Protein 1O8B (pdb70)

B-factor: mean 10.26, std 4.1, range [5.6, 38.11]

Structure (mmCIF, N/CA/C/O backbone):
data_1O8B
#
_entry.id   1O8B
#
_cell.length_a   42.049
_cell.length_b   42.400
_cell.length_c   60.195
_cell.angle_alpha   90.23
_cell.angle_beta   100.98
_cell.angle_gamma   98.98
#
_symmetry.space_group_name_H-M   'P 1'
#
loop_
_entity.id
_entity.type
_entity.pdbx_description
1 polymer 'RIBOSE 5-PHOSPHATE ISOMERASE'
2 non-polymer 5-O-phosphono-beta-D-arabinofuranose
3 water water
#
loop_
_atom_site.group_PDB
_atom_site.id
_atom_site.type_symbol
_atom_site.label_atom_id
_atom_site.label_alt_id
_atom_site.label_comp_id
_atom_site.label_asym_id
_atom_site.label_entity_id
_atom_site.label_seq_id
_atom_site.pdbx_PDB_ins_code
_atom_site.Cartn_x
_atom_site.Cartn_y
_atom_site.Cartn_z
_atom_site.occupancy
_atom_site.B_iso_or_equiv
_atom_site.auth_seq_id
_atom_site.auth_comp_id
_atom_site.auth_asym_id
_atom_site.auth_atom_id
_atom_site.pdbx_PDB_model_num
ATOM 1 N N . ILE A 1 23 ? 7.769 2.707 -16.550 1.00 11.98 23 ILE A N 1
ATOM 2 C CA . ILE A 1 23 ? 8.173 2.288 -15.171 1.00 9.75 23 ILE A CA 1
ATOM 3 C C . ILE A 1 23 ? 6.963 2.231 -14.237 1.00 9.69 23 ILE A C 1
ATOM 4 O O . ILE A 1 23 ? 6.373 3.245 -13.850 1.00 10.29 23 ILE A O 1
ATOM 9 N N . VAL A 1 24 ? 6.603 1.036 -13.845 1.00 8.52 24 VAL A N 1
ATOM 10 C CA . VAL A 1 24 ? 5.388 0.933 -13.055 1.00 8.72 24 VAL A CA 1
ATOM 11 C C . VAL A 1 24 ? 5.705 0.648 -11.591 1.00 9.43 24 VAL A C 1
ATOM 12 O O . VAL A 1 24 ? 6.612 -0.119 -11.315 1.00 8.60 24 VAL A O 1
ATOM 16 N N . GLY A 1 25 ? 4.966 1.287 -10.682 1.00 9.21 25 GLY A N 1
ATOM 17 C CA . GLY A 1 25 ? 5.115 1.034 -9.258 1.00 8.02 25 GLY A CA 1
ATOM 18 C C . GLY A 1 25 ? 4.343 -0.239 -8.944 1.00 8.14 25 GLY A C 1
ATOM 19 O O . GLY A 1 25 ? 3.171 -0.337 -9.275 1.00 8.74 25 GLY A O 1
ATOM 20 N N . VAL A 1 26 ? 5.033 -1.211 -8.356 1.00 7.81 26 VAL A N 1
ATOM 21 C CA . VAL A 1 26 ? 4.473 -2.532 -8.095 1.00 8.48 26 VAL A CA 1
ATOM 22 C C . VAL A 1 26 ? 4.474 -2.895 -6.600 1.00 8.53 26 VAL A C 1
ATOM 23 O O . VAL A 1 26 ? 5.535 -2.884 -5.979 1.00 8.80 26 VAL A O 1
ATOM 27 N N . GLY A 1 27 ? 3.304 -3.281 -6.068 1.00 9.75 27 GLY A N 1
ATOM 28 C CA . GLY A 1 27 ? 3.139 -3.660 -4.654 1.00 9.68 27 GLY A CA 1
ATOM 29 C C . GLY A 1 27 ? 3.638 -5.047 -4.188 1.00 9.97 27 GLY A C 1
ATOM 30 O O . GLY A 1 27 ? 4.409 -5.705 -4.895 1.00 11.66 27 GLY A O 1
ATOM 31 N N . THR A 1 28 ? 3.193 -5.455 -2.989 1.00 9.80 28 THR A N 1
ATOM 32 C CA . THR A 1 28 ? 3.610 -6.688 -2.284 1.00 9.67 28 THR A CA 1
ATOM 33 C C . THR A 1 28 ? 2.380 -7.342 -1.645 1.00 9.76 28 THR A C 1
ATOM 34 O O . THR A 1 28 ? 1.343 -6.699 -1.456 1.00 10.61 28 THR A O 1
ATOM 38 N N . GLY A 1 29 ? 2.514 -8.614 -1.295 1.00 9.93 29 GLY A N 1
ATOM 39 C CA . GLY A 1 29 ? 1.402 -9.359 -0.720 1.00 9.74 29 GLY A CA 1
ATOM 40 C C . GLY A 1 29 ? 0.785 -10.358 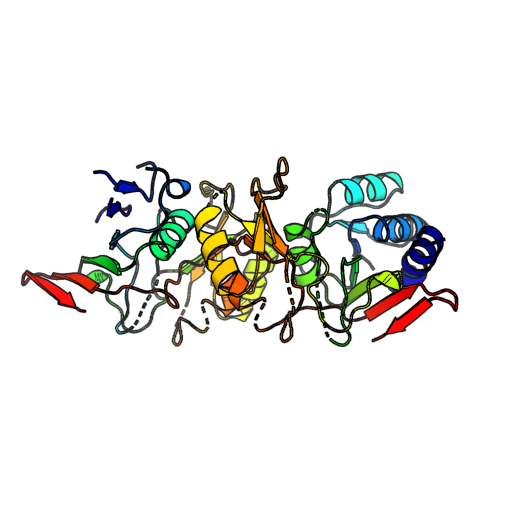-1.686 1.00 10.00 29 GLY A C 1
ATOM 41 O O . GLY A 1 29 ? 1.141 -10.396 -2.887 1.00 10.28 29 GLY A O 1
ATOM 42 N N . SER A 1 30 ? -0.135 -11.175 -1.170 1.00 9.78 30 SER A N 1
ATOM 43 C CA . SER A 1 30 ? -0.712 -12.248 -1.972 1.00 9.49 30 SER A CA 1
ATOM 44 C C . SER A 1 30 ? -1.453 -11.703 -3.182 1.00 9.15 30 SER A C 1
ATOM 45 O O . SER A 1 30 ? -1.443 -12.309 -4.256 1.00 9.91 30 SER A O 1
ATOM 48 N N . THR A 1 31 ? -2.056 -10.530 -3.030 1.00 9.75 31 THR A N 1
ATOM 49 C CA . THR A 1 31 ? -2.812 -9.990 -4.142 1.00 10.22 31 THR A CA 1
ATOM 50 C C . THR A 1 31 ? -1.906 -9.438 -5.242 1.00 10.99 31 THR A C 1
ATOM 51 O O . THR A 1 31 ? -1.958 -9.926 -6.369 1.00 9.90 31 THR A O 1
ATOM 55 N N . GLU A 1 47 ? 9.582 -0.943 -19.957 1.00 13.24 47 GLU A N 1
ATOM 56 C CA . GLU A 1 47 ? 10.828 -0.386 -19.329 1.00 12.63 47 GLU A CA 1
ATOM 57 C C . GLU A 1 47 ? 11.262 -1.120 -18.066 1.00 12.05 47 GLU A C 1
ATOM 58 O O . GLU A 1 47 ? 12.396 -1.596 -17.965 1.00 12.37 47 GLU A O 1
ATOM 64 N N . GLY A 1 48 ? 10.368 -1.188 -17.089 1.00 10.47 48 GLY A N 1
ATOM 65 C CA . GLY A 1 48 ? 10.681 -1.895 -15.877 1.00 8.67 48 GLY A CA 1
ATOM 66 C C . GLY A 1 48 ? 9.770 -1.443 -14.751 1.00 8.38 48 GLY A C 1
ATOM 67 O O . GLY A 1 48 ? 8.675 -0.932 -14.976 1.00 7.83 48 GLY A O 1
ATOM 68 N N . ALA A 1 49 ? 10.235 -1.581 -13.527 1.00 8.28 49 ALA A N 1
ATOM 69 C CA . ALA A 1 49 ? 9.343 -1.275 -12.423 1.00 8.39 49 ALA A CA 1
ATOM 70 C C . ALA A 1 49 ? 10.105 -0.707 -11.219 1.00 7.90 49 ALA A C 1
ATOM 71 O O . ALA A 1 49 ? 11.340 -0.669 -11.216 1.00 8.32 49 ALA A O 1
ATOM 73 N N . VAL A 1 50 ? 9.344 -0.219 -10.241 1.00 8.38 50 VAL A N 1
ATOM 74 C CA . VAL A 1 50 ? 9.875 0.100 -8.936 1.00 8.29 50 VAL A CA 1
ATOM 75 C C . VAL A 1 50 ? 9.061 -0.824 -8.042 1.00 9.10 50 VAL A C 1
ATOM 76 O O . VAL A 1 50 ? 7.838 -0.865 -8.163 1.00 9.89 50 VAL A O 1
ATOM 80 N N . SER A 1 51 ? 9.755 -1.561 -7.177 1.00 9.63 51 SER A N 1
ATOM 81 C CA . SER A 1 51 ? 9.133 -2.654 -6.404 1.00 9.97 51 SER A CA 1
ATOM 82 C C . SER A 1 51 ? 9.054 -2.372 -4.909 1.00 9.26 51 SER A C 1
ATOM 83 O O . SER A 1 51 ? 10.013 -1.882 -4.335 1.00 9.30 51 SER A O 1
ATOM 86 N N . SER A 1 52 ? 7.950 -2.733 -4.259 1.00 8.86 52 SER A N 1
ATOM 87 C CA . SER A 1 52 ? 7.819 -2.446 -2.821 1.00 8.46 52 SER A CA 1
ATOM 88 C C . SER A 1 52 ? 8.393 -3.500 -1.866 1.00 8.00 52 SER A C 1
ATOM 89 O O . SER A 1 52 ? 8.336 -3.329 -0.652 1.00 7.63 52 SER A O 1
ATOM 92 N N . SER A 1 53 ? 8.921 -4.596 -2.391 1.00 8.19 53 SER A N 1
ATOM 93 C CA . SER A 1 53 ? 9.501 -5.593 -1.501 1.00 8.80 53 SER A CA 1
ATOM 94 C C . SER A 1 53 ? 10.510 -6.415 -2.243 1.00 8.98 53 SER A C 1
ATOM 95 O O . SER A 1 53 ? 10.409 -6.578 -3.457 1.00 9.38 53 SER A O 1
ATOM 98 N N . ASP A 1 54 ? 11.466 -6.947 -1.492 1.00 9.60 54 ASP A N 1
ATOM 99 C CA . ASP A 1 54 ? 12.480 -7.834 -2.035 1.00 9.92 54 ASP A CA 1
ATOM 100 C C . ASP A 1 54 ? 11.769 -9.070 -2.582 1.00 10.22 54 ASP A C 1
ATOM 101 O O . ASP A 1 54 ? 12.190 -9.675 -3.559 1.00 10.10 54 ASP A O 1
ATOM 106 N N . ALA A 1 55 ? 10.670 -9.440 -1.941 1.00 9.92 55 ALA A N 1
ATOM 107 C CA . ALA A 1 55 ? 9.859 -10.546 -2.423 1.00 10.10 55 ALA A CA 1
ATOM 108 C C . ALA A 1 55 ? 9.349 -10.189 -3.817 1.00 9.98 55 ALA A C 1
ATOM 109 O O . ALA A 1 55 ? 9.325 -11.003 -4.736 1.00 9.63 55 ALA A O 1
ATOM 111 N N . PHE A 1 68 ? 14.129 -0.666 -11.161 1.00 7.28 68 PHE A N 1
ATOM 112 C CA . PHE A 1 68 ? 14.811 0.575 -10.705 1.00 7.57 68 PHE A CA 1
ATOM 113 C C . PHE A 1 68 ? 14.697 0.793 -9.231 1.00 7.59 68 PHE A C 1
ATOM 114 O O . PHE A 1 68 ? 13.691 0.413 -8.613 1.00 8.05 68 PHE A O 1
ATOM 122 N N . ASP A 1 69 ? 15.736 1.403 -8.668 1.00 8.63 69 ASP A N 1
ATOM 123 C CA . ASP A 1 69 ? 15.615 1.899 -7.299 1.00 8.13 69 ASP A CA 1
ATOM 124 C C . ASP A 1 69 ? 14.780 3.174 -7.383 1.00 7.87 69 ASP A C 1
ATOM 125 O O . ASP A 1 69 ? 14.879 3.918 -8.342 1.00 8.03 69 ASP A O 1
ATOM 130 N N . LEU A 1 70 ? 13.984 3.466 -6.366 1.00 9.18 70 LEU A N 1
ATOM 131 C CA . LEU A 1 70 ? 13.159 4.666 -6.429 1.00 8.73 70 LEU A CA 1
ATOM 132 C C . LEU A 1 70 ? 13.951 5.951 -6.632 1.00 9.90 70 LEU A C 1
ATOM 133 O O . LEU A 1 70 ? 13.485 6.852 -7.323 1.00 10.14 70 LEU A O 1
ATOM 138 N N . ASN A 1 71 ? 15.148 6.065 -6.038 1.00 9.99 71 ASN A N 1
ATOM 139 C CA . ASN A 1 71 ? 15.951 7.286 -6.210 1.00 10.25 71 ASN A CA 1
ATOM 140 C C . ASN A 1 71 ? 16.351 7.532 -7.679 1.00 11.24 71 ASN A C 1
ATOM 141 O O . ASN A 1 71 ? 16.801 8.631 -8.018 1.00 12.63 71 ASN A O 1
ATOM 146 N N . GLU A 1 72 ? 16.224 6.523 -8.541 1.00 10.99 72 GLU A N 1
ATOM 147 C CA . GLU A 1 72 ? 16.549 6.650 -9.968 1.00 11.50 72 GLU A CA 1
ATOM 148 C C . GLU A 1 72 ? 15.446 7.280 -10.791 1.00 11.01 72 GLU A C 1
ATOM 149 O O . GLU A 1 72 ? 15.666 7.646 -11.943 1.00 12.44 72 GLU A O 1
ATOM 155 N N . VAL A 1 73 ? 14.262 7.405 -10.212 1.00 11.11 73 VAL A N 1
ATOM 156 C CA . VAL A 1 73 ? 13.172 8.002 -10.968 1.00 11.34 73 VAL A CA 1
ATOM 157 C C . VAL A 1 73 ? 12.678 9.269 -10.283 1.00 11.41 73 VAL A C 1
ATOM 158 O O . VAL A 1 73 ? 12.923 9.469 -9.113 1.00 12.17 73 VAL A O 1
ATOM 162 N N . ASP A 1 74 ? 12.037 10.159 -11.024 1.00 11.82 74 ASP A N 1
ATOM 163 C CA . ASP A 1 74 ? 11.457 11.327 -10.389 1.00 11.60 74 ASP A CA 1
ATOM 164 C C . ASP A 1 74 ? 9.937 11.294 -10.411 1.00 11.24 74 ASP A C 1
ATOM 165 O O . ASP A 1 74 ? 9.287 12.194 -9.897 1.00 11.70 74 ASP A O 1
ATOM 170 N N . SER A 1 75 ? 9.358 10.247 -10.995 1.00 9.83 75 SER A N 1
ATOM 171 C CA . SER A 1 75 ? 7.913 10.111 -11.072 1.00 9.97 75 SER A CA 1
ATOM 172 C C . SER A 1 75 ? 7.584 8.680 -11.442 1.00 9.69 75 SER A C 1
ATOM 173 O O . SER A 1 75 ? 8.437 7.990 -12.015 1.00 10.38 75 SER A O 1
ATOM 176 N N . LEU A 1 76 ? 6.405 8.215 -11.032 1.00 7.94 76 LEU A N 1
ATOM 177 C CA . LEU A 1 76 ? 5.864 6.918 -11.450 1.00 8.74 76 LEU A CA 1
ATOM 178 C C . LEU A 1 76 ? 4.445 7.176 -11.935 1.00 8.10 76 LEU A C 1
ATOM 179 O O . LEU A 1 76 ? 3.706 7.930 -11.305 1.00 7.49 76 LEU A O 1
ATOM 184 N N . GLY A 1 77 ? 4.062 6.595 -13.062 1.00 6.78 77 GLY A N 1
ATOM 185 C CA . GLY A 1 77 ? 2.697 6.773 -13.535 1.00 7.09 77 GLY A CA 1
ATOM 186 C C . GLY A 1 77 ? 1.674 6.220 -12.543 1.00 7.23 77 GLY A C 1
ATOM 187 O O . GLY A 1 77 ? 0.718 6.898 -12.140 1.00 6.97 77 GLY A O 1
ATOM 188 N N . ILE A 1 78 ? 1.840 4.958 -12.167 1.00 7.59 78 ILE A N 1
ATOM 189 C CA . ILE A 1 78 ? 0.918 4.322 -11.216 1.00 7.10 78 ILE A CA 1
ATOM 190 C C . ILE A 1 78 ? 1.705 3.464 -10.242 1.00 8.04 78 ILE A C 1
ATOM 191 O O . ILE A 1 78 ? 2.878 3.113 -10.465 1.00 7.73 78 ILE A O 1
ATOM 196 N N . TYR A 1 79 ? 1.022 3.160 -9.156 1.00 7.59 79 TYR A N 1
ATOM 197 C CA . TYR A 1 79 ? 1.480 2.222 -8.142 1.00 7.69 79 TYR A CA 1
ATOM 198 C C . TYR A 1 79 ? 0.306 1.284 -7.905 1.00 7.37 79 TYR A C 1
ATOM 199 O O . TYR A 1 79 ? -0.782 1.752 -7.573 1.00 8.14 79 TYR A O 1
ATOM 208 N N . VAL A 1 80 ? 0.506 -0.009 -8.151 1.00 6.30 80 VAL A N 1
ATOM 209 C CA . VAL A 1 80 ? -0.562 -1.012 -8.042 1.00 7.56 80 VAL A CA 1
ATOM 210 C C . VAL A 1 80 ? -0.286 -1.872 -6.813 1.00 8.05 80 VAL A C 1
ATOM 211 O O . VAL A 1 80 ? 0.743 -2.561 -6.741 1.00 7.52 80 VAL A O 1
ATOM 215 N N . ASP A 1 81 ? -1.187 -1.855 -5.828 1.00 7.36 81 ASP A N 1
ATOM 216 C CA . ASP A 1 81 ? -0.919 -2.594 -4.602 1.00 8.46 81 ASP A CA 1
ATOM 217 C C . ASP A 1 81 ? -2.221 -2.920 -3.915 1.00 8.95 81 ASP A C 1
ATOM 218 O O . ASP A 1 81 ? -3.247 -2.313 -4.225 1.00 9.04 81 ASP A O 1
ATOM 223 N N . GLY A 1 82 ? -2.135 -3.835 -2.946 1.00 10.03 82 GLY A N 1
ATOM 224 C CA . GLY A 1 82 ? -3.284 -4.226 -2.158 1.00 9.29 82 GLY A CA 1
ATOM 225 C C . GLY A 1 82 ? -3.432 -3.352 -0.941 1.00 8.19 82 GLY A C 1
ATOM 226 O O . GLY A 1 82 ? -2.785 -2.310 -0.822 1.00 8.89 82 GLY A O 1
ATOM 227 N N . ALA A 1 83 ? -4.333 -3.761 -0.055 1.00 8.33 83 ALA A N 1
ATOM 228 C CA . ALA A 1 83 ? -4.524 -3.027 1.208 1.00 8.50 83 ALA A CA 1
ATOM 229 C C . ALA A 1 83 ? -5.113 -3.982 2.217 1.00 7.84 83 ALA A C 1
ATOM 230 O O . ALA A 1 83 ? -5.738 -4.964 1.850 1.00 9.21 83 ALA A O 1
ATOM 232 N N . ASP A 1 84 ? -4.963 -3.676 3.489 1.00 7.84 84 ASP A N 1
ATOM 233 C CA . ASP A 1 84 ? -5.620 -4.439 4.531 1.00 8.37 84 ASP A CA 1
ATOM 234 C C . ASP A 1 84 ? -7.067 -3.983 4.657 1.00 8.04 84 ASP A C 1
ATOM 235 O O . ASP A 1 84 ? -7.937 -4.822 4.931 1.00 9.41 84 ASP A O 1
ATOM 240 N N . GLU A 1 85 ? -7.334 -2.689 4.504 1.00 8.45 85 GLU A N 1
ATOM 241 C CA . GLU A 1 85 ? -8.685 -2.154 4.492 1.00 8.57 85 GLU A CA 1
ATOM 242 C C . GLU A 1 85 ? -8.729 -0.979 3.557 1.00 7.98 85 GLU A C 1
ATOM 243 O O . GLU A 1 85 ? -7.721 -0.282 3.410 1.00 7.82 85 GLU A O 1
ATOM 249 N N . ILE A 1 86 ? -9.889 -0.740 2.950 1.00 7.95 86 ILE A N 1
ATOM 250 C CA . ILE A 1 86 ? -10.116 0.470 2.152 1.00 7.94 86 ILE A CA 1
ATOM 251 C C . ILE A 1 86 ? -11.537 0.920 2.448 1.00 7.76 86 ILE A C 1
ATOM 252 O O . ILE A 1 86 ? -12.481 0.099 2.507 1.00 6.58 86 ILE A O 1
ATOM 257 N N . ASN A 1 87 ? -11.684 2.222 2.686 1.00 7.67 87 ASN A N 1
ATOM 258 C CA . ASN A 1 87 ? -13.006 2.738 3.022 1.00 8.00 87 ASN A CA 1
ATOM 259 C C . ASN A 1 87 ? -13.673 3.401 1.844 1.00 7.22 87 ASN A C 1
ATOM 260 O O . ASN A 1 87 ? -13.136 3.401 0.731 1.00 7.71 87 ASN A O 1
ATOM 265 N N . GLY A 1 88 ? -14.854 3.966 2.088 1.00 6.46 88 GLY A N 1
ATOM 266 C CA . GLY A 1 88 ? -15.660 4.625 1.054 1.00 6.46 88 GLY A CA 1
ATOM 267 C C . GLY A 1 88 ? -15.029 5.900 0.538 1.00 7.71 88 GLY A C 1
ATOM 268 O O . GLY A 1 88 ? -15.388 6.362 -0.524 1.00 8.04 88 GLY A O 1
ATOM 269 N N . HIS A 1 89 ? -14.067 6.438 1.279 1.00 8.12 89 HIS A N 1
ATOM 270 C CA . HIS A 1 89 ? -13.357 7.654 0.880 1.00 7.89 89 HIS A CA 1
ATOM 271 C C . HIS A 1 89 ? -12.030 7.277 0.197 1.00 7.46 89 HIS A C 1
ATOM 272 O O . HIS A 1 89 ? -11.229 8.162 -0.105 1.00 7.45 89 HIS A O 1
ATOM 287 N N . GLN A 1 91 ? -9.592 5.700 1.465 1.00 7.79 91 GLN A N 1
ATOM 288 C CA . GLN A 1 91 ? -8.468 5.763 2.410 1.00 8.10 91 GLN A CA 1
ATOM 289 C C . GLN A 1 91 ? -8.180 4.349 2.841 1.00 7.62 91 GLN A C 1
ATOM 290 O O . GLN A 1 91 ? -9.102 3.523 2.914 1.00 7.98 91 GLN A O 1
ATOM 304 N N . ILE A 1 93 ? -5.877 1.245 5.245 1.00 7.51 93 ILE A N 1
ATOM 305 C CA . ILE A 1 93 ? -4.859 0.760 6.196 1.00 8.08 93 ILE A CA 1
ATOM 306 C C . ILE A 1 93 ? -4.004 -0.259 5.430 1.00 8.02 93 ILE A C 1
ATOM 307 O O . ILE A 1 93 ? -4.517 -1.157 4.750 1.00 8.44 93 ILE A O 1
ATOM 312 N N . LYS A 1 94 ? -2.680 -0.083 5.554 1.00 8.41 94 LYS A N 1
ATOM 313 C CA . LYS A 1 94 ? -1.707 -0.969 4.950 1.00 9.04 94 LYS A CA 1
ATOM 314 C C . LYS A 1 94 ? -0.611 -1.225 5.974 1.00 8.04 94 LYS A C 1
ATOM 315 O O . LYS A 1 94 ? -0.493 -0.536 7.000 1.00 8.83 94 LYS A O 1
ATOM 321 N N . GLY A 1 95 ? 0.218 -2.227 5.695 1.00 8.46 95 GLY A N 1
ATOM 322 C CA . GLY A 1 95 ? 1.345 -2.545 6.560 1.00 9.31 95 GLY A CA 1
ATOM 323 C C . GLY A 1 95 ? 1.176 -3.782 7.416 1.00 8.58 95 GLY A C 1
ATOM 324 O O . GLY A 1 95 ? 2.064 -4.081 8.244 1.00 9.72 95 GLY A O 1
ATOM 325 N N . GLY A 1 96 ? 0.038 -4.476 7.297 1.00 10.59 96 GLY A N 1
ATOM 326 C CA . GLY A 1 96 ? -0.141 -5.728 8.036 1.00 10.96 96 GLY A CA 1
ATOM 327 C C . GLY A 1 96 ? 0.979 -6.721 7.742 1.00 11.10 96 GLY A C 1
ATOM 328 O O . GLY A 1 96 ? 1.293 -7.559 8.580 1.00 12.89 96 GLY A O 1
ATOM 329 N N . GLY A 1 97 ? 1.556 -6.616 6.547 1.00 11.44 97 GLY A N 1
ATOM 330 C CA . GLY A 1 97 ? 2.682 -7.448 6.126 1.00 10.52 97 GLY A CA 1
ATOM 331 C C . GLY A 1 97 ? 4.047 -6.791 6.315 1.00 13.18 97 GLY A C 1
ATOM 332 O O . GLY A 1 97 ? 4.286 -6.190 7.388 1.00 16.24 97 GLY A O 1
ATOM 333 N N . ALA A 1 99 ? 7.622 -3.762 2.652 1.00 17.93 99 ALA A N 1
ATOM 334 C CA . ALA A 1 99 ? 6.452 -3.489 3.529 1.00 14.59 99 ALA A CA 1
ATOM 335 C C . ALA A 1 99 ? 6.094 -2.033 3.837 1.00 12.98 99 ALA A C 1
ATOM 336 O O . ALA A 1 99 ? 6.263 -1.195 3.004 1.00 12.65 99 ALA A O 1
ATOM 338 N N . LEU A 1 100 ? 5.539 -1.770 4.996 1.00 14.34 100 LEU A N 1
ATOM 339 C CA . LEU A 1 100 ? 4.867 -0.531 5.248 1.00 12.30 100 LEU A CA 1
ATOM 340 C C . LEU A 1 100 ? 5.557 0.749 4.738 1.00 11.39 100 LEU A C 1
ATOM 341 O O . LEU A 1 100 ? 4.995 1.522 3.976 1.00 14.11 100 LEU A O 1
ATOM 346 N N . THR A 1 101 ? 6.766 0.966 5.181 1.00 10.24 101 THR A N 1
ATOM 347 C CA . THR A 1 101 ? 7.467 2.179 4.810 1.00 9.65 101 THR A CA 1
ATOM 348 C C . THR A 1 101 ? 7.799 2.282 3.309 1.00 8.74 101 THR A C 1
ATOM 349 O O . THR A 1 101 ? 7.553 3.353 2.713 1.00 8.50 101 THR A O 1
ATOM 353 N N . ARG A 1 102 ? 8.326 1.193 2.751 1.00 8.31 102 ARG A N 1
ATOM 354 C CA . ARG A 1 102 ? 8.643 1.191 1.327 1.00 8.35 102 ARG A CA 1
ATOM 355 C C . ARG A 1 102 ? 7.375 1.494 0.499 1.00 7.48 102 ARG A C 1
ATOM 356 O O . ARG A 1 102 ? 7.433 2.255 -0.441 1.00 7.38 102 ARG A O 1
ATOM 364 N N . GLU A 1 103 ? 6.258 0.858 0.862 1.00 7.04 103 GLU A N 1
ATOM 365 C CA . GLU A 1 103 ? 4.987 1.030 0.133 1.00 7.51 103 GLU A CA 1
ATOM 366 C C . GLU A 1 103 ? 4.532 2.484 0.179 1.00 7.85 103 GLU A C 1
ATOM 367 O O . GLU A 1 103 ? 4.116 3.014 -0.844 1.00 7.37 103 GLU A O 1
ATOM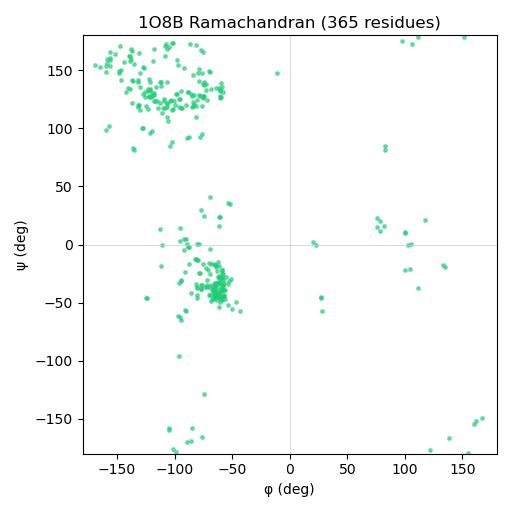 373 N N . LYS A 1 104 ? 4.600 3.134 1.344 1.00 7.36 104 LYS A N 1
ATOM 374 C CA . LYS A 1 104 ? 4.090 4.484 1.414 1.00 6.76 104 LYS A CA 1
ATOM 375 C C . LYS A 1 104 ? 4.993 5.464 0.673 1.00 7.52 104 LYS A C 1
ATOM 376 O O . LYS A 1 104 ? 4.501 6.447 0.099 1.00 6.65 104 LYS A O 1
ATOM 382 N N . ILE A 1 105 ? 6.308 5.239 0.745 1.00 6.78 105 ILE A N 1
ATOM 383 C CA . ILE A 1 105 ? 7.198 6.086 -0.009 1.00 7.58 105 ILE A CA 1
ATOM 384 C C . ILE A 1 105 ? 6.938 5.944 -1.548 1.00 7.81 105 ILE A C 1
ATOM 385 O O . ILE A 1 105 ? 6.877 6.924 -2.267 1.00 7.05 105 ILE A O 1
ATOM 390 N N . ILE A 1 106 ? 6.838 4.719 -2.068 1.00 7.13 106 ILE A N 1
ATOM 391 C CA . ILE A 1 106 ? 6.648 4.552 -3.491 1.00 7.67 106 ILE A CA 1
ATOM 392 C C . ILE A 1 106 ? 5.305 5.191 -3.873 1.00 6.78 106 ILE A C 1
ATOM 393 O O . ILE A 1 106 ? 5.196 5.853 -4.918 1.00 6.70 106 ILE A O 1
ATOM 398 N N . ALA A 1 107 ? 4.273 4.984 -3.057 1.00 6.09 107 ALA A N 1
ATOM 399 C CA . ALA A 1 107 ? 2.962 5.579 -3.352 1.00 7.41 107 ALA A CA 1
ATOM 400 C C . ALA A 1 107 ? 2.997 7.100 -3.414 1.00 7.30 107 ALA A C 1
ATOM 401 O O . ALA A 1 107 ? 2.209 7.750 -4.125 1.00 6.83 107 ALA A O 1
ATOM 403 N N . SER A 1 108 ? 3.912 7.692 -2.664 1.00 7.61 108 SER A N 1
ATOM 404 C CA . SER A 1 108 ? 4.040 9.149 -2.674 1.00 7.48 108 SER A CA 1
ATOM 405 C C . SER A 1 108 ? 4.612 9.688 -3.954 1.00 7.49 108 SER A C 1
ATOM 406 O O . SER A 1 108 ? 4.446 10.863 -4.262 1.00 9.21 108 SER A O 1
ATOM 409 N N . VAL A 1 109 ? 5.318 8.849 -4.688 1.00 7.44 109 VAL A N 1
ATOM 410 C CA . VAL A 1 109 ? 5.902 9.254 -5.965 1.00 7.19 109 VAL A CA 1
ATOM 411 C C . VAL A 1 109 ? 4.961 8.977 -7.154 1.00 7.12 109 VAL A C 1
ATOM 412 O O . VAL A 1 109 ? 5.073 9.600 -8.184 1.00 9.78 109 VAL A O 1
ATOM 416 N N . ALA A 1 110 ? 4.043 8.034 -7.003 1.00 7.46 110 ALA A N 1
ATOM 417 C CA . ALA A 1 110 ? 3.156 7.663 -8.097 1.00 7.25 110 ALA A CA 1
ATOM 418 C C . ALA A 1 110 ? 2.032 8.670 -8.259 1.00 7.41 110 ALA A C 1
ATOM 419 O O . ALA A 1 110 ? 1.504 9.195 -7.276 1.00 9.31 110 ALA A O 1
ATOM 421 N N . GLU A 1 111 ? 1.688 8.972 -9.509 1.00 7.24 111 GLU A N 1
ATOM 422 C CA . GLU A 1 111 ? 0.576 9.882 -9.794 1.00 8.62 111 GLU A CA 1
ATOM 423 C C . GLU A 1 111 ? -0.757 9.237 -9.420 1.00 9.06 111 GLU A C 1
ATOM 424 O O . GLU A 1 111 ? -1.617 9.877 -8.803 1.00 11.09 111 GLU A O 1
ATOM 430 N N . LYS A 1 112 ? -0.921 7.967 -9.765 1.00 9.40 112 LYS A N 1
ATOM 431 C CA . LYS A 1 112 ? -2.167 7.279 -9.441 1.00 9.71 112 LYS A CA 1
ATOM 432 C C . LYS A 1 112 ? -1.917 5.967 -8.696 1.00 9.94 112 LYS A C 1
ATOM 433 O O . LYS A 1 112 ? -1.132 5.116 -9.148 1.00 10.60 112 LYS A O 1
ATOM 439 N N . PHE A 1 113 ? -2.622 5.826 -7.580 1.00 8.73 113 PHE A N 1
ATOM 440 C CA . PHE A 1 113 ? -2.553 4.618 -6.737 1.00 8.62 113 PHE A CA 1
ATOM 441 C C . PHE A 1 113 ? -3.737 3.753 -7.180 1.00 8.02 113 PHE A C 1
ATOM 442 O O . PHE A 1 113 ? -4.882 4.193 -7.093 1.00 7.38 113 PHE A O 1
ATOM 450 N N . ILE A 1 114 ? -3.448 2.561 -7.687 1.00 7.09 114 ILE A N 1
ATOM 451 C CA . ILE A 1 114 ? -4.494 1.619 -8.084 1.00 7.55 114 ILE A CA 1
ATOM 452 C C . ILE A 1 114 ? -4.554 0.511 -7.048 1.00 8.05 114 ILE A C 1
ATOM 453 O O . ILE A 1 114 ? -3.634 -0.296 -6.942 1.00 8.00 114 ILE A O 1
ATOM 458 N N . CYS A 1 115 ? -5.590 0.533 -6.219 1.00 8.21 115 CYS A N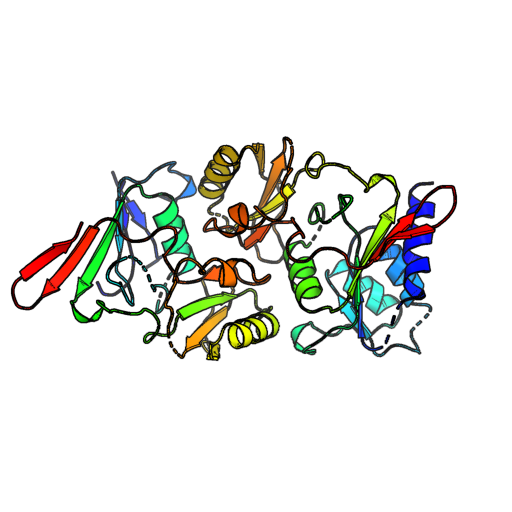 1
ATOM 459 C CA . CYS A 1 115 ? -5.750 -0.485 -5.208 1.00 8.38 115 CYS A CA 1
ATOM 460 C C . CYS A 1 115 ? -6.420 -1.735 -5.777 1.00 7.57 115 CYS A C 1
ATOM 461 O O . CYS A 1 115 ? -7.495 -1.677 -6.373 1.00 8.43 115 CYS A O 1
ATOM 464 N N . ILE A 1 116 ? -5.774 -2.868 -5.522 1.00 7.15 116 ILE A N 1
ATOM 465 C CA . ILE A 1 116 ? -6.304 -4.162 -5.923 1.00 8.64 116 ILE A CA 1
ATOM 466 C C . ILE A 1 116 ? -6.572 -5.052 -4.680 1.00 8.52 116 ILE A C 1
ATOM 467 O O . ILE A 1 116 ? -5.703 -5.320 -3.824 1.00 9.17 116 ILE A O 1
ATOM 472 N N . ALA A 1 117 ? -7.814 -5.504 -4.572 1.00 10.74 117 ALA A N 1
ATOM 473 C CA . ALA A 1 117 ? -8.239 -6.253 -3.384 1.00 10.72 117 ALA A CA 1
ATOM 474 C C . ALA A 1 117 ? -9.482 -7.089 -3.642 1.00 11.68 117 ALA A C 1
ATOM 475 O O . ALA A 1 117 ? -10.276 -6.738 -4.493 1.00 12.28 117 ALA A O 1
ATOM 477 N N . ASP A 1 118 ? -9.643 -8.177 -2.887 1.00 11.42 118 ASP A N 1
ATOM 478 C CA . ASP A 1 118 ? -10.877 -8.931 -2.910 1.00 11.19 118 ASP A CA 1
ATOM 479 C C . ASP A 1 118 ? -11.837 -8.082 -2.073 1.00 10.94 118 ASP A C 1
ATOM 480 O O . ASP A 1 118 ? -11.401 -7.138 -1.356 1.00 12.00 118 ASP A O 1
ATOM 485 N N . ALA A 1 119 ? -13.120 -8.424 -2.152 1.00 11.67 119 ALA A N 1
ATOM 486 C CA . ALA A 1 119 ? -14.165 -7.613 -1.543 1.00 11.62 119 ALA A CA 1
ATOM 487 C C . ALA A 1 119 ? -14.082 -7.503 -0.022 1.00 11.12 119 ALA A C 1
ATOM 488 O O . ALA A 1 119 ? -14.575 -6.514 0.554 1.00 11.01 119 ALA A O 1
ATOM 490 N N . SER A 1 120 ? -13.423 -8.471 0.608 1.00 10.90 120 SER A N 1
ATOM 491 C CA . SER A 1 120 ? -13.334 -8.496 2.053 1.00 10.31 120 SER A CA 1
ATOM 492 C C . SER A 1 120 ? -12.635 -7.277 2.627 1.00 8.99 120 SER A C 1
ATOM 493 O O . SER A 1 120 ? -12.749 -7.014 3.813 1.00 10.17 120 SER A O 1
ATOM 496 N N . LYS A 1 121 ? -11.878 -6.542 1.805 1.00 8.33 121 LYS A N 1
ATOM 497 C CA . LYS A 1 121 ? -11.104 -5.395 2.287 1.00 8.45 121 LYS A CA 1
ATOM 498 C C . LYS A 1 121 ? -11.929 -4.109 2.423 1.00 7.36 121 LYS A C 1
ATOM 499 O O . LYS A 1 121 ? -11.478 -3.150 3.039 1.00 7.60 121 LYS A O 1
ATOM 505 N N . GLN A 1 122 ? -13.124 -4.109 1.866 1.00 7.70 122 GLN A N 1
ATOM 506 C CA . GLN A 1 122 ? -13.953 -2.898 1.907 1.00 8.56 122 GLN A CA 1
ATOM 507 C C . GLN A 1 122 ? -14.613 -2.745 3.266 1.00 7.81 122 GLN A C 1
ATOM 508 O O . GLN A 1 122 ? -15.242 -3.698 3.755 1.00 8.94 122 GLN A O 1
ATOM 514 N N . VAL A 1 123 ? -14.473 -1.565 3.861 1.00 7.64 123 VAL A N 1
ATOM 515 C CA . VAL A 1 123 ? -15.052 -1.276 5.175 1.00 8.41 123 VAL A CA 1
ATOM 516 C C . VAL A 1 123 ? -15.660 0.119 5.183 1.00 8.18 123 VAL A C 1
ATOM 517 O O . VAL A 1 123 ? -15.346 0.943 4.341 1.00 8.36 123 VAL A O 1
ATOM 521 N N . ASP A 1 124 ? -16.560 0.363 6.131 1.00 8.89 124 ASP A N 1
ATOM 522 C CA . ASP A 1 124 ? -17.132 1.700 6.287 1.00 9.83 124 ASP A CA 1
ATOM 523 C C . ASP A 1 124 ? -16.261 2.601 7.158 1.00 9.43 124 ASP A C 1
ATOM 524 O O . ASP A 1 124 ? -15.998 3.760 6.845 1.00 12.55 124 ASP A O 1
ATOM 529 N N . ILE A 1 125 ? -15.734 2.047 8.245 1.00 8.59 125 ILE A N 1
ATOM 530 C CA . ILE A 1 125 ? -14.886 2.803 9.155 1.00 8.24 125 ILE A CA 1
ATOM 531 C C . ILE A 1 125 ? -13.589 2.024 9.286 1.00 7.87 125 ILE A C 1
ATOM 532 O O . ILE A 1 125 ? -13.614 0.867 9.632 1.00 8.94 125 ILE A O 1
ATOM 537 N N . LEU A 1 126 ? -12.455 2.662 9.050 1.00 6.84 126 LEU A N 1
ATOM 538 C CA . LEU A 1 126 ? -11.193 1.968 9.170 1.00 7.66 126 LEU A CA 1
ATOM 539 C C . LEU A 1 126 ? -10.921 1.654 10.633 1.00 7.74 126 LEU A C 1
ATOM 540 O O . LEU A 1 126 ? -11.329 2.410 11.515 1.00 7.86 126 LEU A O 1
ATOM 545 N N . GLY A 1 127 ? -10.236 0.536 10.891 1.00 7.61 127 GLY A N 1
ATOM 546 C CA . GLY A 1 127 ? -9.747 0.286 12.227 1.00 8.90 127 GLY A CA 1
ATOM 547 C C . GLY A 1 127 ? -9.952 -1.108 12.800 1.00 8.67 127 GLY A C 1
ATOM 548 O O . GLY A 1 127 ? -9.246 -1.461 13.758 1.00 8.79 127 GLY A O 1
ATOM 549 N N . LYS A 1 128 ? -10.879 -1.902 12.261 1.00 7.82 128 LYS A N 1
ATOM 550 C CA . LYS A 1 128 ? -11.047 -3.268 12.725 1.00 8.00 128 LYS A CA 1
ATOM 551 C C . LYS A 1 128 ? -9.734 -4.051 12.547 1.00 7.72 128 LYS A C 1
ATOM 552 O O . LYS A 1 128 ? -9.270 -4.733 13.438 1.00 9.33 128 LYS A O 1
ATOM 558 N N . PHE A 1 129 ? -9.116 -3.919 11.381 1.00 7.96 129 PHE A N 1
ATOM 559 C CA . PHE A 1 129 ? -7.787 -4.453 11.168 1.00 8.36 129 PHE A CA 1
ATOM 560 C C . PHE A 1 129 ? -6.805 -3.512 11.901 1.00 8.09 129 PHE A C 1
ATOM 561 O O . PHE A 1 129 ? -6.820 -2.309 11.695 1.00 8.42 129 PHE A O 1
ATOM 569 N N . PRO A 1 130 ? -5.945 -4.053 12.764 1.00 6.98 130 PRO A N 1
ATOM 570 C CA . PRO A 1 130 ? -5.090 -3.188 13.600 1.00 7.65 130 PRO A CA 1
ATOM 571 C C . PRO A 1 130 ? -4.149 -2.307 12.771 1.00 8.10 130 PRO A C 1
ATOM 572 O O . PRO A 1 130 ? -3.623 -2.752 11.757 1.00 8.12 130 PRO A O 1
ATOM 576 N N . LEU A 1 131 ? -4.081 -1.045 13.139 1.00 6.48 131 LEU A N 1
ATOM 577 C CA . LEU A 1 131 ? -3.254 -0.110 12.365 1.00 7.67 131 LEU A CA 1
ATOM 578 C C . LEU A 1 131 ? -1.746 -0.286 12.646 1.00 8.17 131 LEU A C 1
ATOM 579 O O . LEU A 1 131 ? -1.350 -0.085 13.763 1.00 7.62 131 LEU A O 1
ATOM 584 N N . PRO A 1 132 ? -0.910 -0.611 11.668 1.00 8.32 132 PRO A N 1
ATOM 585 C CA . PRO A 1 132 ? 0.539 -0.685 11.897 1.00 8.29 132 PRO A CA 1
ATOM 586 C C . PRO A 1 132 ? 1.205 0.664 12.024 1.00 8.16 132 PRO A C 1
ATOM 587 O O . PRO A 1 132 ? 0.917 1.587 11.238 1.00 8.15 132 PRO A O 1
ATOM 591 N N . VAL A 1 133 ? 2.099 0.749 13.000 1.00 7.27 133 VAL A N 1
ATOM 592 C CA . VAL A 1 133 ? 2.928 1.939 13.189 1.00 8.31 133 VAL A CA 1
ATOM 593 C C . VAL A 1 133 ? 4.381 1.487 13.350 1.00 8.08 133 VAL A C 1
ATOM 594 O O . VAL A 1 133 ? 4.667 0.703 14.255 1.00 8.77 133 VAL A O 1
ATOM 598 N N . GLU A 1 134 ? 5.266 1.952 12.458 1.00 6.65 134 GLU A N 1
ATOM 599 C CA . GLU A 1 134 ? 6.680 1.585 12.572 1.00 7.11 134 GLU A CA 1
ATOM 600 C C . GLU A 1 134 ? 7.340 2.617 13.487 1.00 7.74 134 GLU A C 1
ATOM 601 O O . GLU A 1 134 ? 7.144 3.826 13.305 1.00 6.93 134 GLU A O 1
ATOM 607 N N . VAL A 1 135 ? 8.082 2.117 14.466 1.00 7.52 135 VAL A N 1
ATOM 608 C CA . VAL A 1 135 ? 8.616 2.964 15.512 1.00 7.53 135 VAL A CA 1
ATOM 609 C C . VAL A 1 135 ? 10.088 2.734 15.771 1.00 7.71 135 VAL A C 1
ATOM 610 O O . VAL A 1 135 ? 10.575 1.599 15.747 1.00 7.58 135 VAL A O 1
ATOM 614 N N . ILE A 1 136 ? 10.815 3.822 16.042 1.00 6.88 136 ILE A N 1
ATOM 615 C CA . ILE A 1 136 ? 12.221 3.732 16.449 1.00 8.13 136 ILE A CA 1
ATOM 616 C C . ILE A 1 136 ? 12.243 2.916 17.741 1.00 7.80 136 ILE A C 1
ATOM 617 O O . ILE A 1 136 ? 11.545 3.236 18.689 1.00 7.76 136 ILE A O 1
ATOM 622 N N . PRO A 1 137 ? 13.051 1.867 17.848 1.00 8.06 137 PRO A N 1
ATOM 623 C CA . PRO A 1 137 ? 12.993 1.023 19.037 1.00 8.42 137 PRO A CA 1
ATOM 624 C C . PRO A 1 137 ? 13.088 1.731 20.393 1.00 7.99 137 PRO A C 1
ATOM 625 O O . PRO A 1 137 ? 12.332 1.391 21.299 1.00 8.93 137 PRO A O 1
ATOM 637 N N . ALA A 1 139 ? 12.022 4.397 21.221 1.00 8.82 139 ALA A N 1
ATOM 638 C CA . ALA A 1 139 ? 10.803 5.196 21.468 1.00 8.47 139 ALA A CA 1
ATOM 639 C C . ALA A 1 139 ? 9.566 4.331 21.709 1.00 7.27 139 ALA A C 1
ATOM 640 O O . ALA A 1 139 ? 8.460 4.885 21.876 1.00 7.92 139 ALA A O 1
ATOM 642 N N . ARG A 1 140 ? 9.700 3.017 21.720 1.00 7.12 140 ARG A N 1
ATOM 643 C CA . ARG A 1 140 ? 8.525 2.160 21.693 1.00 8.37 140 ARG A CA 1
ATOM 644 C C . ARG A 1 140 ? 7.540 2.503 22.812 1.00 7.57 140 ARG A C 1
ATOM 645 O O . ARG A 1 140 ? 6.366 2.702 22.537 1.00 7.24 140 ARG A O 1
ATOM 653 N N . SER A 1 141 ? 7.976 2.563 24.052 1.00 7.66 141 SER A N 1
ATOM 654 C CA . SER A 1 141 ? 7.023 2.819 25.120 1.00 8.08 141 SER A CA 1
ATOM 655 C C . SER A 1 141 ? 6.458 4.201 25.088 1.00 8.04 141 SER A C 1
ATOM 656 O O . SER A 1 141 ? 5.282 4.371 25.388 1.00 7.97 141 SER A O 1
ATOM 659 N N . ALA A 1 142 ? 7.259 5.184 24.680 1.00 7.12 142 ALA A N 1
ATOM 660 C CA . ALA A 1 142 ? 6.760 6.551 24.574 1.00 7.75 142 ALA A CA 1
ATOM 661 C C . ALA A 1 142 ? 5.687 6.667 23.517 1.00 7.59 142 ALA A C 1
ATOM 662 O O . ALA A 1 142 ? 4.651 7.284 23.722 1.00 7.46 142 ALA A O 1
ATOM 664 N N . VAL A 1 143 ? 5.920 6.046 22.364 1.00 6.77 143 VAL A N 1
ATOM 665 C CA . VAL A 1 143 ? 4.919 6.103 21.310 1.00 7.79 143 VAL A CA 1
ATOM 666 C C . VAL A 1 143 ? 3.658 5.344 21.736 1.00 7.46 143 VAL A C 1
ATOM 667 O O . VAL A 1 143 ? 2.565 5.817 21.529 1.00 7.21 143 VAL A O 1
ATOM 671 N N . ALA A 1 144 ? 3.829 4.186 22.365 1.00 7.68 144 ALA A N 1
ATOM 672 C CA . ALA A 1 144 ? 2.677 3.437 22.829 1.00 7.25 144 ALA A CA 1
ATOM 673 C C . ALA A 1 144 ? 1.827 4.284 23.767 1.00 7.34 144 ALA A C 1
ATOM 674 O O . ALA A 1 144 ? 0.598 4.274 23.640 1.00 6.82 144 ALA A O 1
ATOM 676 N N . ARG A 1 145 ? 2.459 5.010 24.686 1.00 7.23 145 ARG A N 1
ATOM 677 C CA . ARG A 1 145 ? 1.666 5.855 25.592 1.00 7.01 145 ARG A CA 1
ATOM 678 C C . ARG A 1 145 ? 0.809 6.888 24.855 1.00 7.29 145 ARG A C 1
ATOM 679 O O . ARG A 1 145 ? -0.350 7.116 25.229 1.00 8.83 145 ARG A O 1
ATOM 687 N N . GLN A 1 146 ? 1.362 7.473 23.802 1.00 7.32 146 GLN A N 1
ATOM 688 C CA . GLN A 1 146 ? 0.627 8.475 23.066 1.00 8.09 146 GLN A CA 1
ATOM 689 C C . GLN A 1 146 ? -0.466 7.809 22.239 1.00 7.99 146 GLN A C 1
ATOM 690 O O . GLN A 1 146 ? -1.545 8.383 22.064 1.00 8.93 146 GLN A O 1
ATOM 696 N N . LEU A 1 147 ? -0.198 6.626 21.694 1.00 7.86 147 LEU A N 1
ATOM 697 C CA . LEU A 1 147 ? -1.245 5.902 20.947 1.00 8.41 147 LEU A CA 1
ATOM 698 C C . LEU A 1 147 ? -2.429 5.521 21.823 1.00 8.04 147 LEU A C 1
ATOM 699 O O . LEU A 1 147 ? -3.575 5.572 21.366 1.00 8.82 147 LEU A O 1
ATOM 704 N N . VAL A 1 148 ? -2.166 5.193 23.097 1.00 8.06 148 VAL A N 1
ATOM 705 C CA . VAL A 1 148 ? -3.269 4.987 24.044 1.00 8.36 148 VAL A CA 1
ATOM 706 C C . VAL A 1 148 ? -4.066 6.279 24.222 1.00 9.10 148 VAL A C 1
ATOM 707 O O . VAL A 1 148 ? -5.296 6.269 24.224 1.00 9.09 148 VAL A O 1
ATOM 711 N N . LYS A 1 149 ? -3.350 7.383 24.357 1.00 9.16 149 LYS A N 1
ATOM 712 C CA . LYS A 1 149 ? -4.028 8.669 24.495 1.00 9.90 149 LYS A CA 1
ATOM 713 C C . LYS A 1 149 ? -4.926 8.982 23.294 1.00 9.63 149 LYS A C 1
ATOM 714 O O . LYS A 1 149 ? -5.973 9.629 23.447 1.00 12.37 149 LYS A O 1
ATOM 720 N N . LEU A 1 150 ? -4.525 8.560 22.115 1.00 9.96 150 LEU A N 1
ATOM 721 C CA . LEU A 1 150 ? -5.325 8.776 20.937 1.00 9.65 150 LEU A CA 1
ATOM 722 C C . LEU A 1 150 ? -6.477 7.782 20.810 1.00 9.34 150 LEU A C 1
ATOM 723 O O . LEU A 1 150 ? -7.212 7.828 19.848 1.00 12.49 150 LEU A O 1
ATOM 728 N N . GLY A 1 151 ? -6.621 6.873 21.770 1.00 9.69 151 GLY A N 1
ATOM 729 C CA . GLY A 1 151 ? -7.725 5.920 21.750 1.00 8.92 151 GLY A CA 1
ATOM 730 C C . GLY A 1 151 ? -7.465 4.509 21.257 1.00 9.58 151 GLY A C 1
ATOM 731 O O . GLY A 1 151 ? -8.415 3.730 21.077 1.00 10.71 151 GLY A O 1
ATOM 732 N N . GLY A 1 152 ? -6.197 4.156 21.063 1.00 9.84 152 GLY A N 1
ATOM 733 C CA . GLY A 1 152 ? -5.894 2.800 20.629 1.00 8.97 152 GLY A CA 1
ATOM 734 C C . GLY A 1 152 ? -5.273 1.937 21.701 1.00 8.68 152 GLY A C 1
ATOM 735 O O . GLY A 1 152 ? -4.854 2.372 22.782 1.00 10.24 152 GLY A O 1
ATOM 736 N N . ARG A 1 153 ? -5.139 0.666 21.355 1.00 7.48 153 ARG A N 1
ATOM 737 C CA . ARG A 1 153 ? -4.461 -0.310 22.213 1.00 7.88 153 ARG A CA 1
ATOM 738 C C . ARG A 1 153 ? -3.311 -0.870 21.390 1.00 7.63 153 ARG A C 1
ATOM 739 O O . ARG A 1 153 ? -3.500 -1.768 20.535 1.00 8.36 153 ARG A O 1
ATOM 747 N N . PRO A 1 154 ? -2.119 -0.307 21.575 1.00 8.39 154 PRO A N 1
ATOM 748 C CA . PRO A 1 154 ? -0.957 -0.717 20.778 1.00 8.62 154 PRO A CA 1
ATOM 749 C C . PRO A 1 154 ? -0.439 -2.085 21.250 1.00 9.69 154 PRO A C 1
ATOM 750 O O . PRO A 1 154 ? -0.538 -2.427 22.443 1.00 12.37 154 PRO A O 1
ATOM 754 N N . GLU A 1 155 ? -0.063 -2.923 20.292 1.00 8.94 155 GLU A N 1
ATOM 755 C CA . GLU A 1 155 ? 0.476 -4.249 20.564 1.00 8.91 155 GLU A CA 1
ATOM 756 C C . GLU A 1 155 ? 1.756 -4.432 19.782 1.00 8.10 155 GLU A C 1
ATOM 757 O O . GLU A 1 155 ? 1.758 -4.422 18.559 1.00 8.56 155 GLU A O 1
ATOM 763 N N . TYR A 1 156 ? 2.850 -4.586 20.503 1.00 9.26 156 TYR A N 1
ATOM 764 C CA . TYR A 1 156 ? 4.153 -4.815 19.883 1.00 8.58 156 TYR A CA 1
ATOM 765 C C . TYR A 1 156 ? 4.098 -6.090 19.048 1.00 7.93 156 TYR A C 1
ATOM 766 O O . TYR A 1 156 ? 3.679 -7.151 19.542 1.00 8.15 156 TYR A O 1
ATOM 775 N N . ARG A 1 157 ? 4.495 -5.979 17.787 1.00 7.15 157 ARG A N 1
ATOM 776 C CA . ARG A 1 157 ? 4.551 -7.153 16.912 1.00 7.32 157 ARG A CA 1
ATOM 777 C C . ARG A 1 157 ? 5.799 -7.998 17.255 1.00 7.88 157 ARG A C 1
ATOM 778 O O . ARG A 1 157 ? 6.897 -7.694 16.829 1.00 7.88 157 ARG A O 1
ATOM 786 N N . GLN A 1 158 ? 5.607 -8.998 18.082 1.00 8.01 158 GLN A N 1
ATOM 787 C CA . GLN A 1 158 ? 6.724 -9.720 18.656 1.00 9.07 158 GLN A CA 1
ATOM 788 C C . GLN A 1 158 ? 7.558 -10.449 17.605 1.00 8.94 158 GLN A C 1
ATOM 789 O O . GLN A 1 158 ? 7.014 -11.058 16.667 1.00 8.71 158 GLN A O 1
ATOM 795 N N . GLY A 1 159 ? 8.878 -10.316 17.716 1.00 8.37 159 GLY A N 1
ATOM 796 C CA . GLY A 1 159 ? 9.797 -11.110 16.886 1.00 6.20 159 GLY A CA 1
ATOM 797 C C . GLY A 1 159 ? 9.961 -10.618 15.469 1.00 7.08 159 GLY A C 1
ATOM 798 O O . GLY A 1 159 ? 10.531 -11.341 14.634 1.00 7.84 159 GLY A O 1
ATOM 799 N N . VAL A 1 160 ? 9.479 -9.416 15.181 1.00 5.72 160 VAL A N 1
ATOM 800 C CA . VAL A 1 160 ? 9.552 -8.869 13.857 1.00 7.85 160 VAL A CA 1
ATOM 801 C C . VAL A 1 160 ? 10.323 -7.560 13.920 1.00 7.53 160 VAL A C 1
ATOM 802 O O . VAL A 1 160 ? 10.139 -6.735 14.827 1.00 7.07 160 VAL A O 1
ATOM 806 N N . VAL A 1 161 ? 11.174 -7.341 12.925 1.00 6.73 161 VAL A N 1
ATOM 807 C CA . VAL A 1 161 ? 11.818 -6.048 12.757 1.00 8.13 161 VAL A CA 1
ATOM 808 C C . VAL A 1 161 ? 11.550 -5.645 11.315 1.00 7.79 161 VAL A C 1
ATOM 809 O O . VAL A 1 161 ? 11.382 -6.510 10.427 1.00 8.45 161 VAL A O 1
ATOM 813 N N . THR A 1 162 ? 11.526 -4.336 11.056 1.00 8.08 162 THR A N 1
ATOM 814 C CA . THR A 1 162 ? 11.369 -3.929 9.657 1.00 8.33 162 THR A CA 1
ATOM 815 C C . THR A 1 162 ? 12.728 -3.872 8.977 1.00 8.04 162 THR A C 1
ATOM 816 O O . THR A 1 162 ? 13.796 -3.997 9.606 1.00 7.51 162 THR A O 1
ATOM 820 N N . ASP A 1 163 ? 12.693 -3.662 7.663 1.00 9.83 163 ASP A N 1
ATOM 821 C CA . ASP A 1 163 ? 13.915 -3.502 6.902 1.00 10.12 163 ASP A CA 1
ATOM 822 C C . ASP A 1 163 ? 14.784 -2.346 7.360 1.00 9.06 163 ASP A C 1
ATOM 823 O O . ASP A 1 163 ? 15.983 -2.314 7.085 1.00 9.45 163 ASP A O 1
ATOM 828 N N . ASN A 1 164 ? 14.187 -1.384 8.038 1.00 9.32 164 ASN A N 1
ATOM 829 C CA . ASN A 1 164 ? 14.947 -0.261 8.607 1.00 9.19 164 ASN A CA 1
ATOM 830 C C . ASN A 1 164 ? 15.445 -0.494 10.008 1.00 9.98 164 ASN A C 1
ATOM 831 O O . ASN A 1 164 ? 16.010 0.443 10.598 1.00 11.13 164 ASN A O 1
ATOM 836 N N . GLY A 1 165 ? 15.239 -1.701 10.544 1.00 8.87 165 GLY A N 1
ATOM 837 C CA . GLY A 1 165 ? 15.654 -2.039 11.902 1.00 10.18 165 GLY A CA 1
ATOM 838 C C . GLY A 1 165 ? 14.732 -1.508 12.988 1.00 9.52 165 GLY A C 1
ATOM 839 O O . GLY A 1 165 ? 15.124 -1.393 14.136 1.00 10.78 165 GLY A O 1
ATOM 840 N N . ASN A 1 166 ? 13.504 -1.191 12.638 1.00 7.86 166 ASN A N 1
ATOM 841 C CA . ASN A 1 166 ? 12.576 -0.651 13.605 1.00 8.42 166 ASN A CA 1
ATOM 842 C C . ASN A 1 166 ? 11.595 -1.734 14.046 1.00 8.50 166 ASN A C 1
ATOM 843 O O . ASN A 1 166 ? 11.561 -2.822 13.517 1.00 9.02 166 ASN A O 1
ATOM 848 N N . VAL A 1 167 ? 10.785 -1.408 15.032 1.00 8.15 167 VAL A N 1
ATOM 849 C CA . VAL A 1 167 ? 9.738 -2.309 15.459 1.00 8.28 167 VAL A CA 1
ATOM 850 C C . VAL A 1 167 ? 8.388 -1.822 14.978 1.00 7.59 167 VAL A C 1
ATOM 851 O O . VAL A 1 167 ? 8.267 -0.699 14.510 1.00 8.20 167 VAL A O 1
ATOM 855 N N . ILE A 1 168 ? 7.372 -2.653 15.127 1.00 7.59 168 ILE A N 1
ATOM 856 C CA . ILE A 1 168 ? 6.010 -2.305 14.772 1.00 8.12 168 ILE A CA 1
ATOM 857 C C . ILE A 1 168 ? 5.114 -2.426 16.000 1.00 7.78 168 ILE A C 1
ATOM 858 O O . ILE A 1 168 ? 5.098 -3.445 16.695 1.00 7.74 168 ILE A O 1
ATOM 863 N N . LEU A 1 169 ? 4.305 -1.385 16.166 1.00 7.57 169 LEU A N 1
ATOM 864 C CA . LEU A 1 169 ? 3.177 -1.440 17.098 1.00 8.23 169 LEU A CA 1
ATOM 865 C C . LEU A 1 169 ? 1.922 -1.533 16.241 1.00 8.00 169 LEU A C 1
ATOM 866 O O . LEU A 1 169 ? 1.667 -0.662 15.436 1.00 9.08 169 LEU A O 1
ATOM 871 N N . ASP A 1 170 ? 1.148 -2.598 16.446 1.00 7.07 170 ASP A N 1
ATOM 872 C CA . ASP A 1 170 ? -0.137 -2.702 15.754 1.00 8.28 170 ASP A CA 1
ATOM 873 C C . ASP A 1 170 ? -1.204 -2.184 16.717 1.00 7.34 170 ASP A C 1
ATOM 874 O O . ASP A 1 170 ? -1.334 -2.685 17.818 1.00 7.84 170 ASP A O 1
ATOM 879 N N . VAL A 1 171 ? -1.984 -1.210 16.261 1.00 6.99 171 VAL A N 1
ATOM 880 C CA . VAL A 1 171 ? -2.926 -0.534 17.156 1.00 7.84 171 VAL A CA 1
ATOM 881 C C . VAL A 1 171 ? -4.340 -1.039 16.974 1.00 7.27 171 VAL A C 1
ATOM 882 O O . VAL A 1 171 ? -4.938 -0.839 15.913 1.00 8.27 171 VAL A O 1
ATOM 886 N N . HIS A 1 172 ? -4.852 -1.643 18.043 1.00 6.99 172 HIS A N 1
ATOM 887 C CA . HIS A 1 172 ? -6.169 -2.273 18.019 1.00 7.73 172 HIS A CA 1
ATOM 888 C C . HIS A 1 172 ? -7.245 -1.348 18.576 1.00 8.00 172 HIS A C 1
ATOM 889 O O . HIS A 1 172 ? -6.951 -0.442 19.391 1.00 8.56 172 HIS A O 1
ATOM 896 N N . GLY A 1 173 ? -8.483 -1.576 18.132 1.00 8.41 173 GLY A N 1
ATOM 897 C CA . GLY A 1 173 ? -9.633 -0.971 18.789 1.00 8.17 173 GLY A CA 1
ATOM 898 C C . GLY A 1 173 ? -9.977 0.446 18.410 1.00 8.41 173 GLY A C 1
ATOM 899 O O . GLY A 1 173 ? -10.855 1.048 19.065 1.00 10.84 173 GLY A O 1
ATOM 908 N N . GLU A 1 175 ? -11.719 3.262 16.125 1.00 9.20 175 GLU A N 1
ATOM 909 C CA . GLU A 1 175 ? -12.744 3.481 15.118 1.00 9.24 175 GLU A CA 1
ATOM 910 C C . GLU A 1 175 ? -12.301 4.795 14.505 1.00 8.39 175 GLU A C 1
ATOM 911 O O . GLU A 1 175 ? -12.519 5.888 15.048 1.00 8.90 175 GLU A O 1
ATOM 917 N N . ILE A 1 176 ? -11.624 4.691 13.371 1.00 7.81 176 ILE A N 1
ATOM 918 C CA . ILE A 1 176 ? -10.996 5.856 12.800 1.00 8.30 176 ILE A CA 1
ATOM 919 C C . ILE A 1 176 ? -11.975 6.606 11.908 1.00 7.28 176 ILE A C 1
ATOM 920 O O . ILE A 1 176 ? -12.055 6.374 10.688 1.00 8.38 176 ILE A O 1
ATOM 925 N N . LEU A 1 177 ? -12.654 7.567 12.523 1.00 6.59 177 LEU A N 1
ATOM 926 C CA . LEU A 1 177 ? -13.740 8.277 11.864 1.00 6.99 177 LEU A CA 1
ATOM 927 C C . LEU A 1 177 ? -13.191 9.337 10.925 1.00 7.53 177 LEU A C 1
ATOM 928 O O . LEU A 1 177 ? -13.861 9.691 9.938 1.00 6.62 177 LEU A O 1
ATOM 933 N N . ASP A 1 178 ? -11.974 9.806 11.199 1.00 6.48 178 ASP A N 1
ATOM 934 C CA . ASP A 1 178 ? -11.367 10.864 10.392 1.00 7.89 178 ASP A CA 1
ATOM 935 C C . ASP A 1 178 ? -9.921 10.450 10.160 1.00 7.10 178 ASP A C 1
ATOM 936 O O . ASP A 1 178 ? -8.997 10.830 10.903 1.00 7.78 178 ASP A O 1
ATOM 941 N N . PRO A 1 179 ? -9.715 9.607 9.160 1.00 6.49 179 PRO A N 1
ATOM 942 C CA . PRO A 1 179 ? -8.379 9.071 8.906 1.00 7.44 179 PRO A CA 1
ATOM 943 C C . PRO A 1 179 ? -7.295 10.138 8.655 1.00 7.22 179 PRO A C 1
ATOM 944 O O . PRO A 1 179 ? -6.166 9.922 9.076 1.00 7.15 179 PRO A O 1
ATOM 948 N N . ILE A 1 180 ? -7.584 11.274 8.017 1.00 6.49 180 ILE A N 1
ATOM 949 C CA . ILE A 1 180 ? -6.560 12.267 7.862 1.00 7.73 180 ILE A CA 1
ATOM 950 C C . ILE A 1 180 ? -6.142 12.819 9.203 1.00 7.43 180 ILE A C 1
ATOM 951 O O . ILE A 1 180 ? -4.949 12.983 9.454 1.00 6.85 180 ILE A O 1
ATOM 956 N N . ALA A 1 181 ? -7.104 13.135 10.071 1.00 6.86 181 ALA A N 1
ATOM 957 C CA . ALA A 1 181 ? -6.758 13.660 11.357 1.00 7.37 181 ALA A CA 1
ATOM 958 C C . ALA A 1 181 ? -5.934 12.661 12.146 1.00 7.58 181 ALA A C 1
ATOM 959 O O . ALA A 1 181 ? -4.992 13.045 12.815 1.00 7.10 181 ALA A O 1
ATOM 969 N N . GLU A 1 183 ? -4.050 10.163 10.886 1.00 7.51 183 GLU A N 1
ATOM 970 C CA . GLU A 1 183 ? -2.731 10.087 10.237 1.00 7.63 183 GLU A CA 1
ATOM 971 C C . GLU A 1 183 ? -1.844 11.217 10.687 1.00 7.44 183 GLU A C 1
ATOM 972 O O . GLU A 1 183 ? -0.660 11.029 11.060 1.00 7.86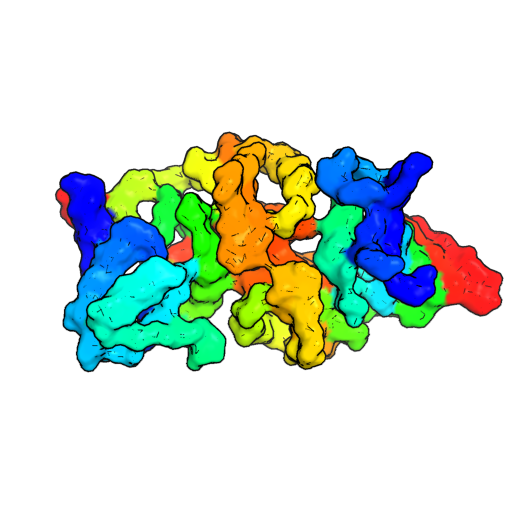 183 GLU A O 1
ATOM 978 N N . ASN A 1 184 ? -2.394 12.417 10.699 1.00 6.93 184 ASN A N 1
ATOM 979 C CA . ASN A 1 184 ? -1.630 13.573 11.132 1.00 7.63 184 ASN A CA 1
ATOM 980 C C . ASN A 1 184 ? -1.262 13.483 12.593 1.00 8.00 184 ASN A C 1
ATOM 981 O O . ASN A 1 184 ? -0.139 13.800 12.974 1.00 7.95 184 ASN A O 1
ATOM 986 N N . ALA A 1 185 ? -2.164 13.013 13.440 1.00 8.08 185 ALA A N 1
ATOM 987 C CA . ALA A 1 185 ? -1.851 12.893 14.867 1.00 7.90 185 ALA A CA 1
ATOM 988 C C . ALA A 1 185 ? -0.744 11.890 15.129 1.00 7.96 185 ALA A C 1
ATOM 989 O O . ALA A 1 185 ? 0.128 12.153 15.960 1.00 8.15 185 ALA A O 1
ATOM 991 N N . ILE A 1 186 ? -0.724 10.780 14.384 1.00 7.26 186 ILE A N 1
ATOM 992 C CA . ILE A 1 186 ? 0.296 9.748 14.617 1.00 8.33 186 ILE A CA 1
ATOM 993 C C . ILE A 1 186 ? 1.633 10.221 14.009 1.00 8.36 186 ILE A C 1
ATOM 994 O O . ILE A 1 186 ? 2.714 10.047 14.603 1.00 7.39 186 ILE A O 1
ATOM 999 N N . ASN A 1 187 ? 1.596 10.877 12.854 1.00 7.92 187 ASN A N 1
ATOM 1000 C CA . ASN A 1 187 ? 2.821 11.393 12.237 1.00 8.25 187 ASN A CA 1
ATOM 1001 C C . ASN A 1 187 ? 3.464 12.486 13.054 1.00 8.42 187 ASN A C 1
ATOM 1002 O O . ASN A 1 187 ? 4.626 12.812 12.858 1.00 8.39 187 ASN A O 1
ATOM 1007 N N . ALA A 1 188 ? 2.748 13.083 13.994 1.00 8.29 188 ALA A N 1
ATOM 1008 C CA . ALA A 1 188 ? 3.284 14.108 14.855 1.00 7.72 188 ALA A CA 1
ATOM 1009 C C . ALA A 1 188 ? 4.108 13.567 15.983 1.00 7.50 188 ALA A C 1
ATOM 1010 O O . ALA A 1 188 ? 4.814 14.322 16.651 1.00 7.69 188 ALA A O 1
ATOM 1012 N N . ILE A 1 189 ? 4.020 12.250 16.206 1.00 7.85 189 ILE A N 1
ATOM 1013 C CA . ILE A 1 189 ? 4.649 11.684 17.411 1.00 8.36 189 ILE A CA 1
ATOM 1014 C C . ILE A 1 189 ? 6.131 11.393 17.175 1.00 8.12 189 ILE A C 1
ATOM 1015 O O . ILE A 1 189 ? 6.467 10.614 16.280 1.00 8.06 189 ILE A O 1
ATOM 1020 N N . PRO A 1 190 ? 7.027 12.036 17.928 1.00 6.93 190 PRO A N 1
ATOM 1021 C CA . PRO A 1 190 ? 8.447 11.706 17.800 1.00 7.24 190 PRO A CA 1
ATOM 1022 C C . PRO A 1 190 ? 8.717 10.231 18.072 1.00 7.31 190 PRO A C 1
ATOM 1023 O O . PRO A 1 190 ? 8.221 9.677 19.063 1.00 7.50 190 PRO A O 1
ATOM 1027 N N . GLY A 1 191 ? 9.474 9.602 17.171 1.00 7.04 191 GLY A N 1
ATOM 1028 C CA . GLY A 1 191 ? 9.706 8.174 17.258 1.00 8.09 191 GLY A CA 1
ATOM 1029 C C . GLY A 1 191 ? 8.904 7.374 16.255 1.00 8.13 191 GLY A C 1
ATOM 1030 O O . GLY A 1 191 ? 9.248 6.231 15.992 1.00 8.80 191 GLY A O 1
ATOM 1031 N N . VAL A 1 192 ? 7.815 7.949 15.739 1.00 7.79 192 VAL A N 1
ATOM 1032 C CA . VAL A 1 192 ? 7.103 7.323 14.619 1.00 8.21 192 VAL A CA 1
ATOM 1033 C C . VAL A 1 192 ? 7.856 7.508 13.304 1.00 8.06 192 VAL A C 1
ATOM 1034 O O . VAL A 1 192 ? 8.292 8.636 12.949 1.00 9.21 192 VAL A O 1
ATOM 1038 N N . VAL A 1 193 ? 8.065 6.381 12.619 1.00 7.72 193 VAL A N 1
ATOM 1039 C CA . VAL A 1 193 ? 8.716 6.384 11.313 1.00 8.81 193 VAL A CA 1
ATOM 1040 C C . VAL A 1 193 ? 7.617 6.506 10.265 1.00 8.98 193 VAL A C 1
ATOM 1041 O O . VAL A 1 193 ? 7.598 7.464 9.485 1.00 12.01 193 VAL A O 1
ATOM 1045 N N . THR A 1 194 ? 6.660 5.585 10.286 1.00 8.47 194 THR A N 1
ATOM 1046 C CA . THR A 1 194 ? 5.567 5.599 9.321 1.00 8.33 194 THR A CA 1
ATOM 1047 C C . THR A 1 194 ? 4.348 5.035 10.003 1.00 8.53 194 THR A C 1
ATOM 1048 O O . THR A 1 194 ? 4.432 4.134 10.851 1.00 8.36 194 THR A O 1
ATOM 1052 N N . VAL A 1 195 ? 3.194 5.541 9.614 1.00 7.72 195 VAL A N 1
ATOM 1053 C CA . VAL A 1 195 ? 1.922 5.008 10.062 1.00 8.48 195 VAL A CA 1
ATOM 1054 C C . VAL A 1 195 ? 1.206 4.465 8.838 1.00 7.83 195 VAL A C 1
ATOM 1055 O O . VAL A 1 195 ? 1.162 5.114 7.761 1.00 8.09 195 VAL A O 1
ATOM 1059 N N . GLY A 1 196 ? 0.623 3.268 8.993 1.00 9.10 196 GLY A N 1
ATOM 1060 C CA . GLY A 1 196 ? -0.057 2.606 7.891 1.00 8.55 196 GLY A CA 1
ATOM 1061 C C . GLY A 1 196 ? -1.408 3.144 7.485 1.00 7.78 196 GLY A C 1
ATOM 1062 O O . GLY A 1 196 ? -2.226 2.346 7.038 1.00 9.64 196 GLY A O 1
ATOM 1063 N N . LEU A 1 197 ? -1.696 4.418 7.754 1.00 8.69 197 LEU A N 1
ATOM 1064 C CA . LEU A 1 197 ? -2.892 5.109 7.220 1.00 8.01 197 LEU A CA 1
ATOM 1065 C C . LEU A 1 197 ? -2.478 5.811 5.962 1.00 7.28 197 LEU A C 1
ATOM 1066 O O . LEU A 1 197 ? -1.601 6.646 6.001 1.00 8.47 197 LEU A O 1
ATOM 1071 N N . PHE A 1 198 ? -3.084 5.417 4.842 1.00 7.54 198 PHE A N 1
ATOM 1072 C CA . PHE A 1 198 ? -2.907 6.094 3.584 1.00 7.45 198 PHE A CA 1
ATOM 1073 C C . PHE A 1 198 ? -4.179 6.947 3.397 1.00 6.91 198 PHE A C 1
ATOM 1074 O O . PHE A 1 198 ? -5.180 6.483 2.836 1.00 6.85 198 PHE A O 1
ATOM 1082 N N . ALA A 1 199 ? -4.121 8.159 3.939 1.00 7.07 199 ALA A N 1
ATOM 1083 C CA . ALA A 1 199 ? -5.334 8.975 4.056 1.00 8.41 199 ALA A CA 1
ATOM 1084 C C . ALA A 1 199 ? -5.145 10.325 3.410 1.00 8.92 199 ALA A C 1
ATOM 1085 O O . ALA A 1 199 ? -6.037 10.781 2.668 1.00 10.15 199 ALA A O 1
ATOM 1087 N N . ASN A 1 200 ? -4.038 10.999 3.665 1.00 8.18 200 ASN A N 1
ATOM 1088 C CA . ASN A 1 200 ? -3.713 12.215 2.896 1.00 8.70 200 ASN A CA 1
ATOM 1089 C C . ASN A 1 200 ? -3.489 11.831 1.437 1.00 9.37 200 ASN A C 1
ATOM 1090 O O . ASN A 1 200 ? -3.853 12.569 0.524 1.00 11.94 200 ASN A O 1
ATOM 1095 N N . ARG A 1 201 ? -2.925 10.652 1.212 1.00 8.45 201 ARG A N 1
ATOM 1096 C CA . ARG A 1 201 ? -2.750 10.121 -0.133 1.00 8.14 201 ARG A CA 1
ATOM 1097 C C . ARG A 1 201 ? -3.335 8.713 -0.115 1.00 8.81 201 ARG A C 1
ATOM 1098 O O . ARG A 1 201 ? -2.738 7.777 0.388 1.00 8.25 201 ARG A O 1
ATOM 1106 N N . GLY A 1 202 ? -4.542 8.596 -0.622 1.00 8.02 202 GLY A N 1
ATOM 1107 C CA . GLY A 1 202 ? -5.246 7.327 -0.683 1.00 8.20 202 GLY A CA 1
ATOM 1108 C C . GLY A 1 202 ? -5.272 6.743 -2.076 1.00 8.19 202 GLY A C 1
ATOM 1109 O O . GLY A 1 202 ? -4.422 7.052 -2.905 1.00 8.37 202 GLY A O 1
ATOM 1110 N N . ALA A 1 203 ? -6.204 5.852 -2.333 1.00 7.64 203 ALA A N 1
ATOM 1111 C CA . ALA A 1 203 ? -6.284 5.244 -3.647 1.00 8.73 203 ALA A CA 1
ATOM 1112 C C . ALA A 1 203 ? -6.968 6.189 -4.620 1.00 8.60 203 ALA A C 1
ATOM 1113 O O . ALA A 1 203 ? -7.860 6.942 -4.243 1.00 10.54 203 ALA A O 1
ATOM 1115 N N . ASP A 1 204 ? -6.562 6.126 -5.879 1.00 9.15 204 ASP A N 1
ATOM 1116 C CA . ASP A 1 204 ? -7.235 6.909 -6.907 1.00 8.67 204 ASP A CA 1
ATOM 1117 C C . ASP A 1 204 ? -8.272 6.096 -7.644 1.00 9.42 204 ASP A C 1
ATOM 1118 O O . ASP A 1 204 ? -9.275 6.644 -8.100 1.00 9.13 204 ASP A O 1
ATOM 1123 N N . VAL A 1 205 ? -7.989 4.807 -7.795 1.00 8.90 205 VAL A N 1
ATOM 1124 C CA . VAL A 1 205 ? -8.869 3.825 -8.410 1.00 9.19 205 VAL A CA 1
ATOM 1125 C C . VAL A 1 205 ? -8.810 2.568 -7.539 1.00 8.99 205 VAL A C 1
ATOM 1126 O O . VAL A 1 205 ? -7.740 2.237 -6.990 1.00 9.27 205 VAL A O 1
ATOM 1130 N N . ALA A 1 206 ? -9.938 1.889 -7.356 1.00 9.14 206 ALA A N 1
ATOM 1131 C CA . ALA A 1 206 ? -9.924 0.611 -6.659 1.00 9.35 206 ALA A CA 1
ATOM 1132 C C . ALA A 1 206 ? -10.540 -0.448 -7.585 1.00 9.10 206 ALA A C 1
ATOM 1133 O O . ALA A 1 206 ? -11.585 -0.224 -8.181 1.00 10.03 206 ALA A O 1
ATOM 1135 N N . LEU A 1 207 ? -9.891 -1.601 -7.682 1.00 9.35 207 LEU A N 1
ATOM 1136 C CA . LEU A 1 207 ? -10.402 -2.732 -8.434 1.00 9.89 207 LEU A CA 1
ATOM 1137 C C . LEU A 1 207 ? -10.673 -3.812 -7.408 1.00 9.13 207 LEU A C 1
ATOM 1138 O O . LEU A 1 207 ? -9.769 -4.309 -6.720 1.00 10.94 207 LEU A O 1
ATOM 1143 N N . ILE A 1 208 ? -11.959 -4.160 -7.323 1.00 9.67 208 ILE A N 1
ATOM 1144 C CA . ILE A 1 208 ? -12.429 -5.066 -6.284 1.00 10.08 208 ILE A CA 1
ATOM 1145 C C . ILE A 1 208 ? -12.959 -6.362 -6.875 1.00 10.14 208 ILE A C 1
ATOM 1146 O O . ILE A 1 208 ? -13.875 -6.346 -7.681 1.00 11.35 208 ILE A O 1
ATOM 1151 N N . GLY A 1 209 ? -12.382 -7.473 -6.419 1.00 10.95 209 GLY A N 1
ATOM 1152 C CA . GLY A 1 209 ? -12.786 -8.799 -6.855 1.00 9.90 209 GLY A CA 1
ATOM 1153 C C . GLY A 1 209 ? -14.013 -9.329 -6.135 1.00 10.96 209 GLY A C 1
ATOM 1154 O O . GLY A 1 209 ? -13.966 -9.656 -4.939 1.00 11.50 209 GLY A O 1
ATOM 1155 N N . THR A 1 210 ? -15.108 -9.404 -6.877 1.00 11.56 210 THR A N 1
ATOM 1156 C CA . THR A 1 210 ? -16.393 -9.894 -6.354 1.00 11.84 210 THR A CA 1
ATOM 1157 C C . THR A 1 210 ? -16.852 -11.155 -7.078 1.00 11.98 210 THR A C 1
ATOM 1158 O O . THR A 1 210 ? -16.331 -11.492 -8.143 1.00 12.90 210 THR A O 1
ATOM 1162 N N . PRO A 1 211 ? -17.869 -11.835 -6.541 1.00 12.95 211 PRO A N 1
ATOM 1163 C CA . PRO A 1 211 ? -18.390 -13.030 -7.194 1.00 12.34 211 PRO A CA 1
ATOM 1164 C C . PRO A 1 211 ? -18.883 -12.719 -8.592 1.00 11.93 211 PRO A C 1
ATOM 1165 O O . PRO A 1 211 ? -18.897 -13.597 -9.451 1.00 12.90 211 PRO A O 1
ATOM 1169 N N . ASP A 1 212 ? -19.318 -11.483 -8.801 1.00 12.63 212 ASP A N 1
ATOM 1170 C CA . ASP A 1 212 ? -19.866 -11.060 -10.078 1.00 13.73 212 ASP A CA 1
ATOM 1171 C C . ASP A 1 212 ? -18.838 -10.557 -11.069 1.00 13.25 212 ASP A C 1
ATOM 1172 O O . ASP A 1 212 ? -19.141 -10.451 -12.250 1.00 13.43 212 ASP A O 1
ATOM 1177 N N . GLY A 1 213 ? -17.638 -10.232 -10.603 1.00 13.67 213 GLY A N 1
ATOM 1178 C CA . GLY A 1 213 ? -16.610 -9.726 -11.495 1.00 13.19 213 GLY A CA 1
ATOM 1179 C C . GLY A 1 213 ? -15.854 -8.580 -10.860 1.00 12.89 213 GLY A C 1
ATOM 1180 O O . GLY A 1 213 ? -15.956 -8.380 -9.641 1.00 12.91 213 GLY A O 1
ATOM 1181 N N . VAL A 1 214 ? -15.076 -7.849 -11.672 1.00 12.79 214 VAL A N 1
ATOM 1182 C CA . VAL A 1 214 ? -14.283 -6.717 -11.202 1.00 11.78 214 VAL A CA 1
ATOM 1183 C C . VAL A 1 214 ? -15.029 -5.393 -11.275 1.00 12.16 214 VAL A C 1
ATOM 1184 O O . VAL A 1 214 ? -15.430 -4.930 -12.358 1.00 13.33 214 VAL A O 1
ATOM 1188 N N . LYS A 1 215 ? -15.173 -4.784 -10.097 1.00 11.86 215 LYS A N 1
ATOM 1189 C CA . LYS A 1 215 ? -15.839 -3.504 -9.954 1.00 12.29 215 LYS A CA 1
ATOM 1190 C C . LYS A 1 215 ? -14.764 -2.427 -9.893 1.00 11.31 215 LYS A C 1
ATOM 1191 O O . LYS A 1 215 ? -13.810 -2.542 -9.135 1.00 11.84 215 LYS A O 1
ATOM 1197 N N . THR A 1 216 ? -14.916 -1.394 -10.708 1.00 10.85 216 THR A N 1
ATOM 1198 C CA . THR A 1 216 ? -13.940 -0.313 -10.768 1.00 11.09 216 THR A CA 1
ATOM 1199 C C . THR A 1 216 ? -14.533 0.913 -10.099 1.00 11.39 216 THR A C 1
ATOM 1200 O O . THR A 1 216 ? -15.603 1.390 -10.496 1.00 12.54 216 THR A O 1
ATOM 1204 N N . ILE A 1 217 ? -13.865 1.410 -9.063 1.00 12.25 217 ILE A N 1
ATOM 1205 C CA . ILE A 1 217 ? -14.331 2.600 -8.392 1.00 12.49 217 ILE A CA 1
ATOM 1206 C C . ILE A 1 217 ? -13.245 3.643 -8.581 1.00 12.62 217 ILE A C 1
ATOM 1207 O O . ILE A 1 217 ? -12.085 3.398 -8.251 1.00 12.17 217 ILE A O 1
ATOM 1212 N N . VAL A 1 218 ? -13.621 4.781 -9.146 1.00 13.99 218 VAL A N 1
ATOM 1213 C CA . VAL A 1 218 ? -12.704 5.879 -9.402 1.00 14.78 218 VAL A CA 1
ATOM 1214 C C . VAL A 1 218 ? -13.120 6.992 -8.458 1.00 15.73 218 VAL A C 1
ATOM 1215 O O . VAL A 1 218 ? -13.901 6.756 -7.526 1.00 17.98 218 VAL A O 1
ATOM 1219 N N . THR B 1 2 ? 33.593 35.502 26.386 1.00 9.05 2 THR B N 1
ATOM 1220 C CA . THR B 1 2 ? 33.563 34.726 25.104 1.00 8.59 2 THR B CA 1
ATOM 1221 C C . THR B 1 2 ? 32.238 33.994 24.929 1.00 8.58 2 THR B C 1
ATOM 1222 O O . THR B 1 2 ? 31.466 33.799 25.899 1.00 8.71 2 THR B O 1
ATOM 1226 N N . GLN B 1 3 ? 31.963 33.536 23.713 1.00 8.28 3 GLN B N 1
ATOM 1227 C CA . GLN B 1 3 ? 30.755 32.750 23.485 1.00 8.27 3 GLN B CA 1
ATOM 1228 C C . GLN B 1 3 ? 30.756 31.532 24.386 1.00 8.74 3 GLN B C 1
ATOM 1229 O O . GLN B 1 3 ? 29.715 31.127 24.899 1.00 8.70 3 GLN B O 1
ATOM 1235 N N . ASP B 1 4 ? 31.913 30.914 24.571 1.00 8.01 4 ASP B N 1
ATOM 1236 C CA . ASP B 1 4 ? 31.935 29.732 25.437 1.00 8.74 4 ASP B CA 1
ATOM 1237 C C . ASP B 1 4 ? 31.593 30.066 26.893 1.00 9.34 4 ASP B C 1
ATOM 1238 O O . ASP B 1 4 ? 30.982 29.257 27.602 1.00 10.03 4 ASP B O 1
ATOM 1243 N N . GLU B 1 5 ? 31.973 31.247 27.363 1.00 9.67 5 GLU B N 1
ATOM 1244 C CA . GLU B 1 5 ? 31.621 31.624 28.733 1.00 9.76 5 GLU B CA 1
ATOM 1245 C C . GLU B 1 5 ? 30.125 31.934 28.871 1.00 9.17 5 GLU B C 1
ATOM 1246 O O . GLU B 1 5 ? 29.524 31.707 29.932 1.00 9.34 5 GLU B O 1
ATOM 1252 N N . LEU B 1 6 ? 29.504 32.427 27.802 1.00 8.87 6 LEU B N 1
ATOM 1253 C CA . LEU B 1 6 ? 28.051 32.574 27.778 1.00 9.14 6 LEU B CA 1
ATOM 1254 C C . LEU B 1 6 ? 27.393 31.212 27.841 1.00 9.13 6 LEU B C 1
ATOM 1255 O O . LEU B 1 6 ? 26.385 31.004 28.530 1.00 9.54 6 LEU B O 1
ATOM 1260 N N . LYS B 1 7 ? 27.935 30.239 27.116 1.00 8.98 7 LYS B N 1
ATOM 1261 C CA . LYS B 1 7 ? 27.402 28.882 27.176 1.00 8.85 7 LYS B CA 1
ATOM 1262 C C . LYS B 1 7 ? 27.544 28.293 28.565 1.00 8.83 7 LYS B C 1
ATOM 1263 O O . LYS B 1 7 ? 26.639 27.587 29.069 1.00 9.64 7 LYS B O 1
ATOM 1269 N N . LYS B 1 8 ? 28.692 28.520 29.176 1.00 9.72 8 LYS B N 1
ATOM 1270 C CA . LYS B 1 8 ? 28.949 28.015 30.534 1.00 9.57 8 LYS B CA 1
ATOM 1271 C C . LYS B 1 8 ? 27.950 28.625 31.526 1.00 9.11 8 LYS B C 1
ATOM 1272 O O . LYS B 1 8 ? 27.379 27.930 32.376 1.00 9.48 8 LYS B O 1
ATOM 1278 N N . ALA B 1 9 ? 27.690 29.921 31.402 1.00 8.66 9 ALA B N 1
ATOM 1279 C CA . ALA B 1 9 ? 26.728 30.582 32.274 1.00 9.20 9 ALA B CA 1
ATOM 1280 C C . ALA B 1 9 ? 25.350 29.931 32.201 1.00 8.99 9 ALA B C 1
ATOM 1281 O O . ALA B 1 9 ? 24.731 29.658 33.233 1.00 9.50 9 ALA B O 1
ATOM 1283 N N . VAL B 1 10 ? 24.872 29.622 30.996 1.00 8.51 10 VAL B N 1
ATOM 1284 C CA . VAL B 1 10 ? 23.540 29.063 30.937 1.00 9.51 10 VAL B CA 1
ATOM 1285 C C . VAL B 1 10 ? 23.518 27.604 31.335 1.00 9.34 10 VAL B C 1
ATOM 1286 O O . VAL B 1 10 ? 22.556 27.128 31.920 1.00 9.37 10 VAL B O 1
ATOM 1290 N N . GLY B 1 11 ? 24.574 26.874 31.002 1.00 9.46 11 GLY B N 1
ATOM 1291 C CA . GLY B 1 11 ? 24.610 25.469 31.344 1.00 9.30 11 GLY B CA 1
ATOM 1292 C C . GLY B 1 11 ? 24.544 25.313 32.858 1.00 9.31 11 GLY B C 1
ATOM 1293 O O . GLY B 1 11 ? 23.868 24.434 33.390 1.00 10.40 11 GLY B O 1
ATOM 1294 N N . TRP B 1 12 ? 25.273 26.177 33.577 1.00 8.73 12 TRP B N 1
ATOM 1295 C CA . TRP B 1 12 ? 25.273 26.125 35.045 1.00 8.52 12 TRP B CA 1
ATOM 1296 C C . TRP B 1 12 ? 24.002 26.723 35.637 1.00 8.88 12 TRP B C 1
ATOM 1297 O O . TRP B 1 12 ? 23.508 26.244 36.687 1.00 9.80 12 TRP B O 1
ATOM 1308 N N . ALA B 1 13 ? 23.446 27.754 35.012 1.00 8.79 13 ALA B N 1
ATOM 1309 C CA . ALA B 1 13 ? 22.199 28.334 35.499 1.00 8.31 13 ALA B CA 1
ATOM 1310 C C . ALA B 1 13 ? 21.060 27.314 35.478 1.00 8.59 13 ALA B C 1
ATOM 1311 O O . ALA B 1 13 ? 20.140 27.392 36.277 1.00 8.51 13 ALA B O 1
ATOM 1313 N N . ALA B 1 14 ? 21.135 26.349 34.584 1.00 8.43 14 ALA B N 1
ATOM 1314 C CA . ALA B 1 14 ? 20.077 25.316 34.516 1.00 9.27 14 ALA B CA 1
ATOM 1315 C C . ALA B 1 14 ? 20.006 24.430 35.757 1.00 8.79 14 ALA B C 1
ATOM 1316 O O . ALA B 1 14 ? 18.994 23.758 35.995 1.00 8.73 14 ALA B O 1
ATOM 1318 N N . LEU B 1 15 ? 21.071 24.420 36.556 1.00 8.98 15 LEU B N 1
ATOM 1319 C CA . LEU B 1 15 ? 21.040 23.606 37.774 1.00 9.86 15 LEU B CA 1
ATOM 1320 C C . LEU B 1 15 ? 19.942 24.054 38.695 1.00 9.46 15 LEU B C 1
ATOM 1321 O O . LEU B 1 15 ? 19.453 23.269 39.498 1.00 9.76 15 LEU B O 1
ATOM 1326 N N . GLN B 1 16 ? 19.574 25.330 38.615 1.00 9.61 16 GLN B N 1
ATOM 1327 C CA . GLN B 1 16 ? 18.481 25.831 39.439 1.00 10.45 16 GLN B CA 1
ATOM 1328 C C . GLN B 1 16 ? 17.260 24.932 39.296 1.00 9.17 16 GLN B C 1
ATOM 1329 O O . GLN B 1 16 ? 16.475 24.794 40.233 1.00 9.10 16 GLN B O 1
ATOM 1335 N N . TYR B 1 17 ? 17.115 24.307 38.133 1.00 9.28 17 TYR B N 1
ATOM 1336 C CA . TYR B 1 17 ? 15.958 23.476 37.828 1.00 9.10 17 TYR B CA 1
ATOM 1337 C C . TYR B 1 17 ? 16.149 22.032 38.255 1.00 7.28 17 TYR B C 1
ATOM 1338 O O . TYR B 1 17 ? 15.204 21.255 38.076 1.00 10.09 17 TYR B O 1
ATOM 1347 N N . THR B 1 22 ? 16.287 12.966 41.481 1.00 9.16 22 THR B N 1
ATOM 1348 C CA . THR B 1 22 ? 15.421 12.753 40.292 1.00 8.93 22 THR B CA 1
ATOM 1349 C C . THR B 1 22 ? 16.235 12.231 39.121 1.00 8.47 22 THR B C 1
ATOM 1350 O O . THR B 1 22 ? 17.464 12.117 39.180 1.00 8.58 22 THR B O 1
ATOM 1354 N N . ILE B 1 23 ? 15.540 11.915 38.039 1.00 8.13 23 ILE B N 1
ATOM 1355 C CA . ILE B 1 23 ? 16.222 11.505 36.824 1.00 7.90 23 ILE B CA 1
ATOM 1356 C C . ILE B 1 23 ? 16.098 12.668 35.863 1.00 7.91 23 ILE B C 1
ATOM 1357 O O . ILE B 1 23 ? 14.992 13.082 35.520 1.00 8.36 23 ILE B O 1
ATOM 1362 N N . VAL B 1 24 ? 17.239 13.224 35.472 1.00 7.65 24 VAL B N 1
ATOM 1363 C CA . VAL B 1 24 ? 17.278 14.407 34.624 1.00 7.96 24 VAL B CA 1
ATOM 1364 C C . VAL B 1 24 ? 17.419 14.106 33.125 1.00 6.76 24 VAL B C 1
ATOM 1365 O O . VAL B 1 24 ? 18.236 13.287 32.751 1.00 7.45 24 VAL B O 1
ATOM 1369 N N . GLY B 1 25 ? 16.599 14.720 32.296 1.00 7.07 25 GLY B N 1
ATOM 1370 C CA . GLY B 1 25 ? 16.794 14.634 30.848 1.00 7.41 25 GLY B CA 1
ATOM 1371 C C . GLY B 1 25 ? 17.963 15.507 30.382 1.00 8.62 25 GLY B C 1
ATOM 1372 O O . GLY B 1 25 ? 17.961 16.693 30.668 1.00 8.09 25 GLY B O 1
ATOM 1373 N N . VAL B 1 26 ? 18.934 14.941 29.658 1.00 8.01 26 VAL B N 1
ATOM 1374 C CA . VAL B 1 26 ? 20.153 15.656 29.277 1.00 8.02 26 VAL B CA 1
ATOM 1375 C C . VAL B 1 26 ? 20.371 15.718 27.772 1.00 8.93 26 VAL B C 1
ATOM 1376 O O . VAL B 1 26 ? 20.374 14.675 27.089 1.00 9.33 26 VAL B O 1
ATOM 1380 N N . GLY B 1 27 ? 20.586 16.931 27.259 1.00 8.49 27 GLY B N 1
ATOM 1381 C CA . GLY B 1 27 ? 20.777 17.144 25.826 1.00 8.66 27 GLY B CA 1
ATOM 1382 C C . GLY B 1 27 ? 22.194 16.940 25.365 1.00 8.84 27 GLY B C 1
ATOM 1383 O O . GLY B 1 27 ? 22.994 16.200 25.982 1.00 9.31 27 GLY B O 1
ATOM 1384 N N . THR B 1 28 ? 22.504 17.549 24.222 1.00 8.82 28 THR B N 1
ATOM 1385 C CA . THR B 1 28 ? 23.749 17.311 23.522 1.00 9.80 28 THR B CA 1
ATOM 1386 C C . THR B 1 28 ? 24.212 18.620 22.899 1.00 8.39 28 THR B C 1
ATOM 1387 O O . THR B 1 28 ? 23.425 19.545 22.677 1.00 8.30 28 THR B O 1
ATOM 1391 N N . GLY B 1 29 ? 25.496 18.691 22.655 1.00 8.26 29 GLY B N 1
ATOM 1392 C CA . GLY B 1 29 ? 26.096 19.841 22.015 1.00 8.77 29 GLY B CA 1
ATOM 1393 C C . GLY B 1 29 ? 26.971 20.611 22.980 1.00 8.26 29 GLY B C 1
ATOM 1394 O O . GLY B 1 29 ? 27.116 20.245 24.153 1.00 9.47 29 GLY B O 1
ATOM 1395 N N . SER B 1 30 ? 27.603 21.679 22.488 1.00 7.76 30 SER B N 1
ATOM 1396 C CA . SER B 1 30 ? 28.585 22.405 23.289 1.00 7.89 30 SER B CA 1
ATOM 1397 C C . SER B 1 30 ? 27.994 23.173 24.478 1.00 8.17 30 SER B C 1
ATOM 1398 O O . SER B 1 30 ? 28.691 23.439 25.454 1.00 9.03 30 SER B O 1
ATOM 1401 N N . THR B 1 31 ? 26.721 23.548 24.386 1.00 7.83 31 THR B N 1
ATOM 1402 C CA . THR B 1 31 ? 26.104 24.242 25.514 1.00 7.90 31 THR B CA 1
ATOM 1403 C C . THR B 1 31 ? 25.707 23.197 26.550 1.00 8.03 31 THR B C 1
ATOM 1404 O O . THR B 1 31 ? 25.990 23.350 27.741 1.00 7.93 31 THR B O 1
ATOM 1408 N N . ALA B 1 32 ? 25.086 22.124 26.081 1.00 7.80 32 ALA B N 1
ATOM 1409 C CA . ALA B 1 32 ? 24.701 21.050 26.964 1.00 7.93 32 ALA B CA 1
ATOM 1410 C C . ALA B 1 32 ? 25.914 20.479 27.692 1.00 8.11 32 ALA B C 1
ATOM 1411 O O . ALA B 1 32 ? 25.774 20.004 28.828 1.00 8.05 32 ALA B O 1
ATOM 1413 N N . ALA B 1 33 ? 27.100 20.516 27.080 1.00 7.70 33 ALA B N 1
ATOM 1414 C CA . ALA B 1 33 ? 28.276 19.971 27.712 1.00 7.87 33 ALA B CA 1
ATOM 1415 C C . ALA B 1 33 ? 28.545 20.687 29.034 1.00 8.44 33 ALA B C 1
ATOM 1416 O O . ALA B 1 33 ? 28.999 20.068 30.006 1.00 7.71 33 ALA B O 1
ATOM 1418 N N . HIS B 1 34 ? 28.305 22.000 29.065 1.00 7.42 34 HIS B N 1
ATOM 1419 C CA . HIS B 1 34 ? 28.490 22.743 30.275 1.00 7.79 34 HIS B CA 1
ATOM 1420 C C . HIS B 1 34 ? 27.476 22.346 31.340 1.00 7.23 34 HIS B C 1
ATOM 1421 O O . HIS B 1 34 ? 27.808 22.260 32.534 1.00 6.50 34 HIS B O 1
ATOM 1428 N N . PHE B 1 35 ? 26.244 22.103 30.923 1.00 7.78 35 PHE B N 1
ATOM 1429 C CA . PHE B 1 35 ? 25.241 21.620 31.869 1.00 7.71 35 PHE B CA 1
ATOM 1430 C C . PHE B 1 35 ? 25.659 20.264 32.481 1.00 7.46 35 PHE B C 1
ATOM 1431 O O . PHE B 1 35 ? 25.409 20.011 33.661 1.00 7.61 35 PHE B O 1
ATOM 1439 N N . ILE B 1 36 ? 26.258 19.391 31.684 1.00 7.64 36 ILE B N 1
ATOM 1440 C CA . ILE B 1 36 ? 26.710 18.104 32.207 1.00 7.49 36 ILE B CA 1
ATOM 1441 C C . ILE B 1 36 ? 27.806 18.345 33.264 1.00 7.28 36 ILE B C 1
ATOM 1442 O O . ILE B 1 36 ? 27.794 17.719 34.326 1.00 6.47 36 ILE B O 1
ATOM 1447 N N . ASP B 1 37 ? 28.732 19.282 33.031 1.00 7.01 37 ASP B N 1
ATOM 1448 C CA . ASP B 1 37 ? 29.729 19.591 34.071 1.00 8.03 37 ASP B CA 1
ATOM 1449 C C . ASP B 1 37 ? 29.020 19.986 35.366 1.00 7.15 37 ASP B C 1
ATOM 1450 O O . ASP B 1 37 ? 29.368 19.544 36.458 1.00 7.29 37 ASP B O 1
ATOM 1455 N N . ALA B 1 38 ? 28.033 20.869 35.225 1.00 6.95 38 ALA B N 1
ATOM 1456 C CA . ALA B 1 38 ? 27.266 21.352 36.351 1.00 7.06 38 ALA B CA 1
ATOM 1457 C C . ALA B 1 38 ? 26.593 20.184 37.070 1.00 7.05 38 ALA B C 1
ATOM 1458 O O . ALA B 1 38 ? 26.623 20.077 38.300 1.00 6.99 38 ALA B O 1
ATOM 1460 N N . LEU B 1 39 ? 25.952 19.324 36.291 1.00 7.26 39 LEU B N 1
ATOM 1461 C CA . LEU B 1 39 ? 25.267 18.167 36.857 1.00 7.49 39 LEU B CA 1
ATOM 1462 C C . LEU B 1 39 ? 26.233 17.279 37.644 1.00 8.04 39 LEU B C 1
ATOM 1463 O O . LEU B 1 39 ? 25.863 16.703 38.677 1.00 8.02 39 LEU B O 1
ATOM 1468 N N . GLY B 1 40 ? 27.478 17.183 37.186 1.00 7.88 40 GLY B N 1
ATOM 1469 C CA . GLY B 1 40 ? 28.468 16.429 37.943 1.00 8.57 40 GLY B CA 1
ATOM 1470 C C . GLY B 1 40 ? 28.596 16.852 39.405 1.00 8.21 40 GLY B C 1
ATOM 1471 O O . GLY B 1 40 ? 28.913 16.028 40.265 1.00 8.24 40 GLY B O 1
ATOM 1472 N N . THR B 1 41 ? 28.368 18.131 39.708 1.00 8.46 41 THR B N 1
ATOM 1473 C CA . THR B 1 41 ? 28.470 18.588 41.096 1.00 8.36 41 THR B CA 1
ATOM 1474 C C . THR B 1 41 ? 27.356 18.020 41.948 1.00 9.37 41 THR B C 1
ATOM 1475 O O . THR B 1 41 ? 27.385 18.152 43.174 1.00 9.08 41 THR B O 1
ATOM 1487 N N . LYS B 1 43 ? 26.411 14.730 41.544 1.00 13.11 43 LYS B N 1
ATOM 1488 C CA . LYS B 1 43 ? 26.631 13.277 41.479 1.00 14.76 43 LYS B CA 1
ATOM 1489 C C . LYS B 1 43 ? 26.016 12.448 42.626 1.00 15.66 43 LYS B C 1
ATOM 1490 O O . LYS B 1 43 ? 25.512 11.348 42.386 1.00 17.18 43 LYS B O 1
ATOM 1496 N N . GLY B 1 44 ? 26.036 12.956 43.852 1.00 15.90 44 GLY B N 1
ATOM 1497 C CA . GLY B 1 44 ? 25.477 12.209 44.971 1.00 15.84 44 GLY B CA 1
ATOM 1498 C C . GLY B 1 44 ? 24.037 12.560 45.315 1.00 15.67 44 GLY B C 1
ATOM 1499 O O . GLY B 1 44 ? 23.476 12.012 46.262 1.00 16.07 44 GLY B O 1
ATOM 1500 N N . GLN B 1 45 ? 23.433 13.450 44.532 1.00 15.05 45 GLN B N 1
ATOM 1501 C CA . GLN B 1 45 ? 22.088 13.953 44.817 1.00 14.79 45 GLN B CA 1
ATOM 1502 C C . GLN B 1 45 ? 21.003 13.524 43.828 1.00 13.86 45 GLN B C 1
ATOM 1503 O O . GLN B 1 45 ? 19.808 13.618 44.116 1.00 14.34 45 GLN B O 1
ATOM 1509 N N . ILE B 1 46 ? 21.396 13.090 42.644 1.00 12.79 46 ILE B N 1
ATOM 1510 C CA . ILE B 1 46 ? 20.375 12.711 41.675 1.00 11.10 46 ILE B CA 1
ATOM 1511 C C . ILE B 1 46 ? 20.364 11.205 41.526 1.00 10.90 46 ILE B C 1
ATOM 1512 O O . ILE B 1 46 ? 21.310 10.522 41.926 1.00 11.59 46 ILE B O 1
ATOM 1517 N N . GLU B 1 47 ? 19.278 10.692 40.970 1.00 10.73 47 GLU B N 1
ATOM 1518 C CA . GLU B 1 47 ? 19.154 9.264 40.743 1.00 11.28 47 GLU B CA 1
ATOM 1519 C C . GLU B 1 47 ? 19.936 8.936 39.464 1.00 10.35 47 GLU B C 1
ATOM 1520 O O . GLU B 1 47 ? 20.608 7.899 39.384 1.00 11.78 47 GLU B O 1
ATOM 1526 N N . GLY B 1 48 ? 19.899 9.836 38.485 1.00 9.97 48 GLY B N 1
ATOM 1527 C CA . GLY B 1 48 ? 20.629 9.601 37.263 1.00 7.91 48 GLY B CA 1
ATOM 1528 C C . GLY B 1 48 ? 20.118 10.491 36.137 1.00 7.75 48 GLY B C 1
ATOM 1529 O O . GLY B 1 48 ? 19.571 11.575 36.381 1.00 6.65 48 GLY B O 1
ATOM 1530 N N . ALA B 1 49 ? 20.265 10.019 34.909 1.00 7.77 49 ALA B N 1
ATOM 1531 C CA . ALA B 1 49 ? 19.849 10.826 33.757 1.00 8.41 49 ALA B CA 1
ATOM 1532 C C . ALA B 1 49 ? 19.454 9.951 32.591 1.00 7.57 49 ALA B C 1
ATOM 1533 O O . ALA B 1 49 ? 19.778 8.769 32.565 1.00 9.07 49 ALA B O 1
ATOM 1535 N N . VAL B 1 50 ? 18.757 10.573 31.638 1.00 8.19 50 VAL B N 1
ATOM 1536 C CA . VAL B 1 50 ? 18.427 9.997 30.352 1.00 8.12 50 VAL B CA 1
ATOM 1537 C C . VAL B 1 50 ? 19.135 10.921 29.375 1.00 8.48 50 VAL B C 1
ATOM 1538 O O . VAL B 1 50 ? 18.998 12.137 29.473 1.00 9.14 50 VAL B O 1
ATOM 1542 N N . SER B 1 51 ? 19.909 10.336 28.469 1.00 8.48 51 SER B N 1
ATOM 1543 C CA . SER B 1 51 ? 20.808 11.054 27.569 1.00 8.33 51 SER B CA 1
ATOM 1544 C C . SER B 1 51 ? 20.416 11.011 26.105 1.00 8.88 51 SER B C 1
ATOM 1545 O O . SER B 1 51 ? 20.013 9.964 25.605 1.00 8.02 51 SER B O 1
ATOM 1548 N N . SER B 1 52 ? 20.580 12.148 25.420 1.00 8.52 52 SER B N 1
ATOM 1549 C CA . SER B 1 52 ? 20.225 12.265 24.017 1.00 8.32 52 SER B CA 1
ATOM 1550 C C . SER B 1 52 ? 21.330 11.876 23.059 1.00 8.78 52 SER B C 1
ATOM 1551 O O . SER B 1 52 ? 21.120 11.936 21.862 1.00 8.87 52 SER B O 1
ATOM 1554 N N . SER B 1 53 ? 22.512 11.510 23.549 1.00 8.80 53 SER B N 1
ATOM 1555 C CA . SER B 1 53 ? 23.570 11.107 22.621 1.00 8.81 53 SER B CA 1
ATOM 1556 C C . SER B 1 53 ? 24.591 10.266 23.338 1.00 7.83 53 SER B C 1
ATOM 1557 O O . SER B 1 53 ? 24.750 10.345 24.567 1.00 9.05 53 SER B O 1
ATOM 1560 N N . ASP B 1 54 ? 25.300 9.456 22.572 1.00 9.01 54 ASP B N 1
ATOM 1561 C CA . ASP B 1 54 ? 26.379 8.680 23.151 1.00 8.14 54 ASP B CA 1
ATOM 1562 C C . ASP B 1 54 ? 27.475 9.586 23.741 1.00 8.60 54 ASP B C 1
ATOM 1563 O O . ASP B 1 54 ? 28.063 9.233 24.756 1.00 9.02 54 ASP B O 1
ATOM 1568 N N . ALA B 1 55 ? 27.725 10.759 23.151 1.00 8.62 55 ALA B N 1
ATOM 1569 C CA . ALA B 1 55 ? 28.736 11.667 23.687 1.00 9.08 55 ALA B CA 1
ATOM 1570 C C . ALA B 1 55 ? 28.300 12.169 25.049 1.00 9.25 55 ALA B C 1
ATOM 1571 O O . ALA B 1 55 ? 29.083 12.216 25.996 1.00 8.83 55 ALA B O 1
ATOM 1573 N N . SER B 1 56 ? 27.033 12.546 25.166 1.00 8.65 56 SER B N 1
ATOM 1574 C CA . SER B 1 56 ? 26.553 12.948 26.469 1.00 9.01 56 SER B CA 1
ATOM 1575 C C . SER B 1 56 ? 26.552 11.829 27.492 1.00 8.41 56 SER B C 1
ATOM 1576 O O . SER B 1 56 ? 26.859 12.053 28.652 1.00 7.79 56 SER B O 1
ATOM 1579 N N . THR B 1 57 ? 26.202 10.629 27.051 1.00 7.79 57 THR B N 1
ATOM 1580 C CA . THR B 1 57 ? 26.230 9.472 27.949 1.00 7.80 57 THR B CA 1
ATOM 1581 C C . THR B 1 57 ? 27.640 9.255 28.512 1.00 8.57 57 THR B C 1
ATOM 1582 O O . THR B 1 57 ? 27.832 9.060 29.723 1.00 8.50 57 THR B O 1
ATOM 1586 N N . GLU B 1 58 ? 28.628 9.305 27.634 1.00 8.05 58 GLU B N 1
ATOM 1587 C CA . GLU B 1 58 ? 30.007 9.047 28.082 1.00 9.50 58 GLU B CA 1
ATOM 1588 C C . GLU B 1 58 ? 30.457 10.103 29.108 1.00 8.82 58 GLU B C 1
ATOM 1589 O O . GLU B 1 58 ? 31.059 9.767 30.150 1.00 8.63 58 GLU B O 1
ATOM 1595 N N . LYS B 1 59 ? 30.135 11.375 28.838 1.00 9.07 59 LYS B N 1
ATOM 1596 C CA . LYS B 1 59 ? 30.522 12.452 29.751 1.00 8.79 59 LYS B CA 1
ATOM 1597 C C . LYS B 1 59 ? 29.804 12.297 31.096 1.00 9.02 59 LYS B C 1
ATOM 1598 O O . LYS B 1 59 ? 30.418 12.488 32.172 1.00 9.40 59 LYS B O 1
ATOM 1604 N N . LEU B 1 60 ? 28.523 11.943 31.047 1.00 9.13 60 LEU B N 1
ATOM 1605 C CA . LEU B 1 60 ? 27.750 11.741 32.252 1.00 8.83 60 LEU B CA 1
ATOM 1606 C C . LEU B 1 60 ? 28.380 10.614 33.069 1.00 9.48 60 LEU B C 1
ATOM 1607 O O . LEU B 1 60 ? 28.586 10.768 34.259 1.00 9.91 60 LEU B O 1
ATOM 1612 N N . LYS B 1 61 ? 28.661 9.484 32.425 1.00 10.01 61 LYS B N 1
ATOM 1613 C CA . LYS B 1 61 ? 29.235 8.334 33.108 1.00 10.04 61 LYS B CA 1
ATOM 1614 C C . LYS B 1 61 ? 30.567 8.705 33.745 1.00 10.40 61 LYS B C 1
ATOM 1615 O O . LYS B 1 61 ? 30.856 8.289 34.856 1.00 10.73 61 LYS B O 1
ATOM 1621 N N . SER B 1 62 ? 31.360 9.518 33.053 1.00 10.63 62 SER B N 1
ATOM 1622 C CA . SER B 1 62 ? 32.666 9.933 33.575 1.00 10.89 62 SER B CA 1
ATOM 1623 C C . SER B 1 62 ? 32.572 10.737 34.869 1.00 10.90 62 SER B C 1
ATOM 1624 O O . SER B 1 62 ? 33.511 10.745 35.667 1.00 10.99 62 SER B O 1
ATOM 1627 N N . LEU B 1 63 ? 31.458 11.433 35.063 1.00 10.49 63 LEU B N 1
ATOM 1628 C CA . LEU B 1 63 ? 31.242 12.245 36.258 1.00 9.57 63 LEU B CA 1
ATOM 1629 C C . LEU B 1 63 ? 30.451 11.491 37.321 1.00 10.32 63 LEU B C 1
ATOM 1630 O O . LEU B 1 63 ? 30.002 12.080 38.313 1.00 11.49 63 LEU B O 1
ATOM 1635 N N . GLY B 1 64 ? 30.335 10.173 37.154 1.00 10.96 64 GLY B N 1
ATOM 1636 C CA . GLY B 1 64 ? 29.648 9.326 38.119 1.00 10.73 64 GLY B CA 1
ATOM 1637 C C . GLY B 1 64 ? 28.132 9.390 38.114 1.00 10.85 64 GLY B C 1
ATOM 1638 O O . GLY B 1 64 ? 27.498 9.109 39.127 1.00 10.99 64 GLY B O 1
ATOM 1639 N N . ILE B 1 65 ? 27.544 9.803 36.992 1.00 10.94 65 ILE B N 1
ATOM 1640 C CA . ILE B 1 65 ? 26.092 9.859 36.878 1.00 11.03 65 ILE B CA 1
ATOM 1641 C C . ILE B 1 65 ? 25.524 8.671 36.114 1.00 11.36 65 ILE B C 1
ATOM 1642 O O . ILE B 1 65 ? 25.879 8.449 34.952 1.00 12.99 65 ILE B O 1
ATOM 1647 N N . HIS B 1 66 ? 24.614 7.936 36.749 1.00 10.99 66 HIS B N 1
ATOM 1648 C CA . HIS B 1 66 ? 24.002 6.777 36.112 1.00 10.65 66 HIS B CA 1
ATOM 1649 C C . HIS B 1 66 ? 23.095 7.169 34.949 1.00 10.66 66 HIS B C 1
ATOM 1650 O O . HIS B 1 66 ? 22.276 8.082 35.061 1.00 10.90 66 HIS B O 1
ATOM 1657 N N . VAL B 1 67 ? 23.239 6.470 33.831 1.00 10.02 67 VAL B N 1
ATOM 1658 C CA . VAL B 1 67 ? 22.429 6.763 32.659 1.00 9.57 67 VAL B CA 1
ATOM 1659 C C . VAL B 1 67 ? 21.411 5.644 32.396 1.00 8.54 67 VAL B C 1
ATOM 1660 O O . VAL B 1 67 ? 21.763 4.476 32.178 1.00 9.24 67 VAL B O 1
ATOM 1664 N N . PHE B 1 68 ? 20.135 6.013 32.472 1.00 8.73 68 PHE B N 1
ATOM 1665 C CA . PHE B 1 68 ? 19.036 5.109 32.191 1.00 8.26 68 PHE B CA 1
ATOM 1666 C C . PHE B 1 68 ? 18.654 5.212 30.729 1.00 8.79 68 PHE B C 1
ATOM 1667 O O . PHE B 1 68 ? 18.812 6.278 30.126 1.00 8.96 68 PHE B O 1
ATOM 1675 N N . ASP B 1 69 ? 18.124 4.131 30.172 1.00 8.89 69 ASP B N 1
ATOM 1676 C CA . ASP B 1 69 ? 17.564 4.198 28.819 1.00 9.89 69 ASP B CA 1
ATOM 1677 C C . ASP B 1 69 ? 16.205 4.835 28.990 1.00 8.37 69 ASP B C 1
ATOM 1678 O O . ASP B 1 69 ? 15.579 4.679 30.043 1.00 8.65 69 ASP B O 1
ATOM 1683 N N . LEU B 1 70 ? 15.733 5.535 27.961 1.00 7.78 70 LEU B N 1
ATOM 1684 C CA . LEU B 1 70 ? 14.401 6.133 28.034 1.00 8.33 70 LEU B CA 1
ATOM 1685 C C . LEU B 1 70 ? 13.318 5.095 28.320 1.00 9.08 70 LEU B C 1
ATOM 1686 O O . LEU B 1 70 ? 12.291 5.402 28.932 1.00 9.72 70 LEU B O 1
ATOM 1691 N N . ASN B 1 71 ? 13.498 3.872 27.830 1.00 9.51 71 ASN B N 1
ATOM 1692 C CA . ASN B 1 71 ? 12.484 2.843 28.077 1.00 10.27 71 ASN B CA 1
ATOM 1693 C C . ASN B 1 71 ? 12.395 2.385 29.546 1.00 9.36 71 ASN B C 1
ATOM 1694 O O . ASN B 1 71 ? 11.531 1.595 29.908 1.00 11.31 71 ASN B O 1
ATOM 1699 N N . GLU B 1 72 ? 13.282 2.900 30.382 1.00 9.84 72 GLU B N 1
ATOM 1700 C CA . GLU B 1 72 ? 13.244 2.558 31.805 1.00 9.16 72 GLU B CA 1
ATOM 1701 C C . GLU B 1 72 ? 12.402 3.560 32.603 1.00 8.67 72 GLU B C 1
ATOM 1702 O O . GLU B 1 72 ? 12.188 3.369 33.817 1.00 9.67 72 GLU B O 1
ATOM 1708 N N . VAL B 1 73 ? 11.932 4.611 31.949 1.00 9.36 73 VAL B N 1
ATOM 1709 C CA . VAL B 1 73 ? 11.088 5.581 32.617 1.00 9.93 73 VAL B CA 1
ATOM 1710 C C . VAL B 1 73 ? 9.814 5.769 31.829 1.00 10.56 73 VAL B C 1
ATOM 1711 O O . VAL B 1 73 ? 9.774 5.579 30.608 1.00 11.52 73 VAL B O 1
ATOM 1715 N N . ASP B 1 74 ? 8.742 6.124 32.508 1.00 11.09 74 ASP B N 1
ATOM 1716 C CA . ASP B 1 74 ? 7.543 6.390 31.769 1.00 11.93 74 ASP B CA 1
ATOM 1717 C C . ASP B 1 74 ? 7.222 7.864 31.892 1.00 11.93 74 ASP B C 1
ATOM 1718 O O . ASP B 1 74 ? 6.132 8.285 31.517 1.00 13.93 74 ASP B O 1
ATOM 1723 N N . SER B 1 75 ? 8.192 8.644 32.373 1.00 11.25 75 SER B N 1
ATOM 1724 C CA . SER B 1 75 ? 8.016 10.082 32.558 1.00 10.84 75 SER B CA 1
ATOM 1725 C C . SER B 1 75 ? 9.361 10.741 32.869 1.00 8.99 75 SER B C 1
ATOM 1726 O O . SER B 1 75 ? 10.250 10.059 33.350 1.00 9.93 75 SER B O 1
ATOM 1729 N N . LEU B 1 76 ? 9.517 12.029 32.566 1.00 9.91 76 LEU B N 1
ATOM 1730 C CA . LEU B 1 76 ? 10.748 12.774 32.886 1.00 8.56 76 LEU B CA 1
ATOM 1731 C C . LEU B 1 76 ? 10.353 14.182 33.308 1.00 7.87 76 LEU B C 1
ATOM 1732 O O . LEU B 1 76 ? 9.560 14.831 32.634 1.00 8.54 76 LEU B O 1
ATOM 1737 N N . GLY B 1 77 ? 10.883 14.668 34.426 1.00 6.68 77 GLY B N 1
ATOM 1738 C CA . GLY B 1 77 ? 10.516 16.002 34.847 1.00 7.19 77 GLY B CA 1
ATOM 1739 C C . GLY B 1 77 ? 11.053 17.090 33.935 1.00 6.33 77 GLY B C 1
ATOM 1740 O O . GLY B 1 77 ? 10.297 17.989 33.518 1.00 6.93 77 GLY B O 1
ATOM 1741 N N . ILE B 1 78 ? 12.341 17.028 33.612 1.00 6.12 78 ILE B N 1
ATOM 1742 C CA . ILE B 1 78 ? 12.913 18.094 32.783 1.00 6.65 78 ILE B CA 1
ATOM 1743 C C . ILE B 1 78 ? 13.838 17.505 31.760 1.00 7.21 78 ILE B C 1
ATOM 1744 O O . ILE B 1 78 ? 14.344 16.375 31.902 1.00 6.66 78 ILE B O 1
ATOM 1749 N N . TYR B 1 79 ? 14.036 18.272 30.710 1.00 6.89 79 TYR B N 1
ATOM 1750 C CA . TYR B 1 79 ? 14.994 17.924 29.648 1.00 7.52 79 TYR B CA 1
ATOM 1751 C C . TYR B 1 79 ? 15.708 19.233 29.355 1.00 7.39 79 TYR B C 1
ATOM 1752 O O . TYR B 1 79 ? 15.062 20.198 29.023 1.00 7.47 79 TYR B O 1
ATOM 1761 N N . VAL B 1 80 ? 17.030 19.256 29.498 1.00 7.19 80 VAL B N 1
ATOM 1762 C CA . VAL B 1 80 ? 17.820 20.468 29.332 1.00 7.45 80 VAL B CA 1
ATOM 1763 C C . VAL B 1 80 ? 18.681 20.271 28.094 1.00 7.83 80 VAL B C 1
ATOM 1764 O O . VAL B 1 80 ? 19.487 19.337 28.055 1.00 7.20 80 VAL B O 1
ATOM 1768 N N . ASP B 1 81 ? 18.549 21.151 27.108 1.00 7.16 81 ASP B N 1
ATOM 1769 C CA . ASP B 1 81 ? 19.255 20.963 25.825 1.00 7.56 81 ASP B CA 1
ATOM 1770 C C . ASP B 1 81 ? 19.408 22.305 25.152 1.00 7.60 81 ASP B C 1
ATOM 1771 O O . ASP B 1 81 ? 18.712 23.276 25.441 1.00 8.03 81 ASP B O 1
ATOM 1776 N N . GLY B 1 82 ? 20.361 22.339 24.224 1.00 7.65 82 GLY B N 1
ATOM 1777 C CA . GLY B 1 82 ? 20.536 23.505 23.406 1.00 8.54 82 GLY B CA 1
ATOM 1778 C C . GLY B 1 82 ? 19.641 23.534 22.178 1.00 7.76 82 GLY B C 1
ATOM 1779 O O . GLY B 1 82 ? 18.698 22.785 22.045 1.00 8.49 82 GLY B O 1
ATOM 1780 N N . ALA B 1 83 ? 19.921 24.477 21.285 1.00 8.26 83 ALA B N 1
ATOM 1781 C CA . ALA B 1 83 ? 19.177 24.585 20.035 1.00 8.34 83 ALA B CA 1
ATOM 1782 C C . ALA B 1 83 ? 20.014 25.355 19.028 1.00 8.14 83 ALA B C 1
ATOM 1783 O O . ALA B 1 83 ? 20.897 26.117 19.407 1.00 9.38 83 ALA B O 1
ATOM 1785 N N . ASP B 1 84 ? 19.707 25.203 17.759 1.00 8.02 84 ASP B N 1
ATOM 1786 C CA . ASP B 1 84 ? 20.360 26.036 16.746 1.00 8.08 84 ASP B CA 1
ATOM 1787 C C . ASP B 1 84 ? 19.687 27.421 16.636 1.00 8.10 84 ASP B C 1
ATOM 1788 O O . ASP B 1 84 ? 20.371 28.427 16.361 1.00 8.15 84 ASP B O 1
ATOM 1793 N N . GLU B 1 85 ? 18.375 27.484 16.825 1.00 7.85 85 GLU B N 1
ATOM 1794 C CA . GLU B 1 85 ? 17.632 28.743 16.813 1.00 7.42 85 GLU B CA 1
ATOM 1795 C C . GLU B 1 85 ? 16.480 28.584 17.763 1.00 7.59 85 GLU B C 1
ATOM 1796 O O . GLU B 1 85 ? 15.944 27.482 17.888 1.00 8.12 85 GLU B O 1
ATOM 1802 N N . ILE B 1 86 ? 16.076 29.689 18.379 1.00 8.09 86 ILE B N 1
ATOM 1803 C CA . ILE B 1 86 ? 14.858 29.723 19.156 1.00 8.10 86 ILE B CA 1
ATOM 1804 C C . ILE B 1 86 ? 14.184 31.066 18.835 1.00 6.98 86 ILE B C 1
ATOM 1805 O O . ILE B 1 86 ? 14.832 32.104 18.810 1.00 7.03 86 ILE B O 1
ATOM 1810 N N . ASN B 1 87 ? 12.883 31.016 18.571 1.00 7.07 87 ASN B N 1
ATOM 1811 C CA . ASN B 1 87 ? 12.129 32.227 18.246 1.00 7.36 87 ASN B CA 1
ATOM 1812 C C . ASN B 1 87 ? 11.383 32.746 19.461 1.00 7.59 87 ASN B C 1
ATOM 1813 O O . ASN B 1 87 ? 11.512 32.193 20.567 1.00 8.43 87 ASN B O 1
ATOM 1818 N N . GLY B 1 88 ? 10.642 33.835 19.254 1.00 5.86 88 GLY B N 1
ATOM 1819 C CA . GLY B 1 88 ? 9.938 34.520 20.337 1.00 7.82 88 GLY B CA 1
ATOM 1820 C C . GLY B 1 88 ? 8.773 33.713 20.861 1.00 8.45 88 GLY B C 1
ATOM 1821 O O . GLY B 1 88 ? 8.307 34.003 21.978 1.00 10.05 88 GLY B O 1
ATOM 1822 N N . HIS B 1 89 ? 8.349 32.704 20.102 1.00 8.71 89 HIS B N 1
ATOM 1823 C CA . HIS B 1 89 ? 7.267 31.815 20.486 1.00 8.54 89 HIS B CA 1
ATOM 1824 C C . HIS B 1 89 ? 7.863 30.552 21.179 1.00 8.33 89 HIS B C 1
ATOM 1825 O O . HIS B 1 89 ? 7.121 29.618 21.497 1.00 8.78 89 HIS B O 1
ATOM 1840 N N . GLN B 1 91 ? 9.751 28.310 19.895 1.00 6.88 91 GLN B N 1
ATOM 1841 C CA . GLN B 1 91 ? 9.884 27.210 18.967 1.00 7.46 91 GLN B CA 1
ATOM 1842 C C . GLN B 1 91 ? 11.324 27.185 18.511 1.00 7.82 91 GLN B C 1
ATOM 1843 O O . GLN B 1 91 ? 11.975 28.209 18.409 1.00 7.43 91 GLN B O 1
ATOM 1857 N N . ILE B 1 93 ? 14.727 25.388 16.086 1.00 8.10 93 ILE B N 1
ATOM 1858 C CA . ILE B 1 93 ? 15.360 24.486 15.106 1.00 7.41 93 ILE B CA 1
ATOM 1859 C C . ILE B 1 93 ? 16.499 23.778 15.862 1.00 7.85 93 ILE B C 1
ATOM 1860 O O . ILE B 1 93 ? 17.277 24.421 16.584 1.00 8.51 93 ILE B O 1
ATOM 1865 N N . LYS B 1 94 ? 16.525 22.448 15.718 1.00 7.43 94 LYS B N 1
ATOM 1866 C CA . LYS B 1 94 ? 17.526 21.580 16.340 1.00 8.02 94 LYS B CA 1
ATOM 1867 C C . LYS B 1 94 ? 17.930 20.556 15.299 1.00 7.87 94 LYS B C 1
ATOM 1868 O O . LYS B 1 94 ? 17.283 20.343 14.276 1.00 8.92 94 LYS B O 1
ATOM 1874 N N . GLY B 1 95 ? 19.001 19.840 15.598 1.00 8.78 95 GLY B N 1
ATOM 1875 C CA . GLY B 1 95 ? 19.477 18.791 14.701 1.00 9.44 95 GLY B CA 1
ATOM 1876 C C . GLY B 1 95 ? 20.685 19.147 13.867 1.00 10.20 95 GLY B C 1
ATOM 1877 O O . GLY B 1 95 ? 21.109 18.314 13.057 1.00 9.35 95 GLY B O 1
ATOM 1878 N N . GLY B 1 96 ? 21.203 20.379 14.008 1.00 11.60 96 GLY B N 1
ATOM 1879 C CA . GLY B 1 96 ? 22.421 20.768 13.347 1.00 11.43 96 GLY B CA 1
ATOM 1880 C C . GLY B 1 96 ? 23.495 19.757 13.696 1.00 11.01 96 GLY B C 1
ATOM 1881 O O . GLY B 1 96 ? 24.374 19.455 12.884 1.00 12.56 96 GLY B O 1
ATOM 1882 N N . GLY B 1 97 ? 23.451 19.221 14.893 1.00 13.10 97 GLY B N 1
ATOM 1883 C CA . GLY B 1 97 ? 24.448 18.248 15.252 1.00 12.39 97 GLY B CA 1
ATOM 1884 C C . GLY B 1 97 ? 24.014 16.807 15.049 1.00 13.81 97 GLY B C 1
ATOM 1885 O O . GLY B 1 97 ? 23.548 16.379 13.948 1.00 17.34 97 GLY B O 1
ATOM 1886 N N . ALA B 1 99 ? 21.624 14.315 16.104 1.00 18.76 99 ALA B N 1
ATOM 1887 C CA . ALA B 1 99 ? 21.040 13.478 17.217 1.00 14.59 99 ALA B CA 1
ATOM 1888 C C . ALA B 1 99 ? 19.618 13.889 17.340 1.00 13.96 99 ALA B C 1
ATOM 1889 O O . ALA B 1 99 ? 18.928 13.669 18.320 1.00 14.24 99 ALA B O 1
ATOM 1891 N N . LEU B 1 100 ? 19.168 14.470 16.261 1.00 15.13 100 LEU B N 1
ATOM 1892 C CA . LEU B 1 100 ? 17.882 14.972 16.153 1.00 13.44 100 LEU B CA 1
ATOM 1893 C C . LEU B 1 100 ? 16.784 14.032 16.640 1.00 11.68 100 LEU B C 1
ATOM 1894 O O . LEU B 1 100 ? 15.928 14.427 17.372 1.00 13.98 100 LEU B O 1
ATOM 1899 N N . THR B 1 101 ? 16.796 12.785 16.200 1.00 10.55 101 THR B N 1
ATOM 1900 C CA . THR B 1 101 ? 15.689 11.893 16.559 1.00 9.63 101 THR B CA 1
ATOM 1901 C C . THR B 1 101 ? 15.611 11.566 18.073 1.00 9.15 101 THR B C 1
ATOM 1902 O O . THR B 1 101 ? 14.549 11.715 18.698 1.00 8.56 101 THR B O 1
ATOM 1906 N N . ARG B 1 102 ? 16.752 11.227 18.650 1.00 9.60 102 ARG B N 1
ATOM 1907 C CA . ARG B 1 102 ? 16.788 10.934 20.053 1.00 9.09 102 ARG B CA 1
ATOM 1908 C C . ARG B 1 102 ? 16.363 12.148 20.903 1.00 8.42 102 ARG B C 1
ATOM 1909 O O . ARG B 1 102 ? 15.629 11.991 21.866 1.00 8.13 102 ARG B O 1
ATOM 1917 N N . GLU B 1 103 ? 16.851 13.333 20.563 1.00 7.21 103 GLU B N 1
ATOM 1918 C CA . GLU B 1 103 ? 16.527 14.561 21.296 1.00 7.90 103 GLU B CA 1
ATOM 1919 C C . GLU B 1 103 ? 15.030 14.803 21.222 1.00 7.98 103 GLU B C 1
ATOM 1920 O O . GLU B 1 103 ? 14.443 15.157 22.231 1.00 8.09 103 GLU B O 1
ATOM 1926 N N . LYS B 1 104 ? 14.403 14.622 20.057 1.00 8.08 104 LYS B N 1
ATOM 1927 C CA . LYS B 1 104 ? 12.998 14.929 19.950 1.00 7.90 104 LYS B CA 1
ATOM 1928 C C . LYS B 1 104 ? 12.155 13.916 20.689 1.00 7.65 104 LYS B C 1
ATOM 1929 O O . LYS B 1 104 ? 11.131 14.292 21.280 1.00 7.49 104 LYS B O 1
ATOM 1935 N N . ILE B 1 105 ? 12.596 12.653 20.691 1.00 8.47 105 ILE B N 1
ATOM 1936 C CA . ILE B 1 105 ? 11.863 11.637 21.440 1.00 8.23 105 ILE B CA 1
ATOM 1937 C C . ILE B 1 105 ? 11.976 11.915 22.967 1.00 7.56 105 ILE B C 1
ATOM 1938 O O . ILE B 1 105 ? 10.970 11.806 23.708 1.00 8.09 105 ILE B O 1
ATOM 1943 N N . ILE B 1 106 ? 13.176 12.198 23.461 1.00 6.84 106 ILE B N 1
ATOM 1944 C CA . ILE B 1 106 ? 13.272 12.482 24.887 1.00 7.91 106 ILE B CA 1
ATOM 1945 C C . ILE B 1 106 ? 12.461 13.716 25.263 1.00 7.68 106 ILE B 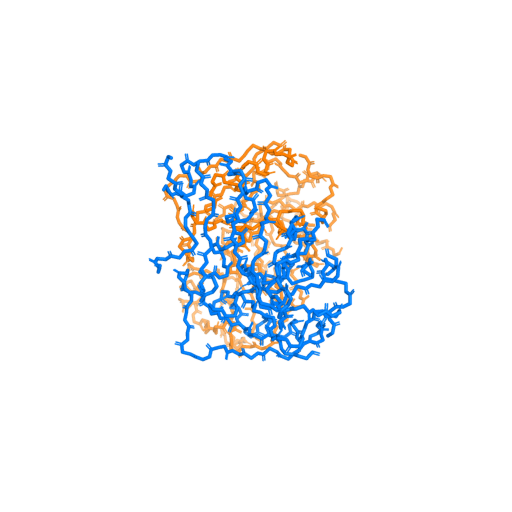C 1
ATOM 1946 O O . ILE B 1 106 ? 11.763 13.702 26.298 1.00 8.13 106 ILE B O 1
ATOM 1951 N N . ALA B 1 107 ? 12.502 14.781 24.455 1.00 7.80 107 ALA B N 1
ATOM 1952 C CA . ALA B 1 107 ? 11.723 15.979 24.692 1.00 8.58 107 ALA B CA 1
ATOM 1953 C C . ALA B 1 107 ? 10.229 15.699 24.727 1.00 8.55 107 ALA B C 1
ATOM 1954 O O . ALA B 1 107 ? 9.482 16.392 25.442 1.00 9.04 107 ALA B O 1
ATOM 1956 N N . SER B 1 108 ? 9.766 14.678 24.017 1.00 8.69 108 SER B N 1
ATOM 1957 C CA . SER B 1 108 ? 8.356 14.322 24.009 1.00 9.23 108 SER B CA 1
ATOM 1958 C C . SER B 1 108 ? 7.898 13.675 25.282 1.00 8.06 108 SER B C 1
ATOM 1959 O O . SER B 1 108 ? 6.705 13.660 25.588 1.00 10.73 108 SER B O 1
ATOM 1962 N N . VAL B 1 109 ? 8.846 13.152 26.042 1.00 8.57 109 VAL B N 1
ATOM 1963 C CA . VAL B 1 109 ? 8.520 12.487 27.300 1.00 8.66 109 VAL B CA 1
ATOM 1964 C C . VAL B 1 109 ? 8.644 13.453 28.475 1.00 9.07 109 VAL B C 1
ATOM 1965 O O . VAL B 1 109 ? 7.935 13.332 29.462 1.00 10.38 109 VAL B O 1
ATOM 1969 N N . ALA B 1 110 ? 9.541 14.421 28.367 1.00 8.31 110 ALA B N 1
ATOM 1970 C CA . ALA B 1 110 ? 9.804 15.374 29.444 1.00 8.63 110 ALA B CA 1
ATOM 1971 C C . ALA B 1 110 ? 8.693 16.376 29.616 1.00 8.72 110 ALA B C 1
ATOM 1972 O O . ALA B 1 110 ? 8.133 16.846 28.668 1.00 9.12 110 ALA B O 1
ATOM 1974 N N . GLU B 1 111 ? 8.349 16.671 30.871 1.00 8.96 111 GLU B N 1
ATOM 1975 C CA . GLU B 1 111 ? 7.317 17.657 31.123 1.00 9.01 111 GLU B CA 1
ATOM 1976 C C . GLU B 1 111 ? 7.792 19.067 30.782 1.00 8.93 111 GLU B C 1
ATOM 1977 O O . GLU B 1 111 ? 7.046 19.843 30.181 1.00 11.29 111 GLU B O 1
ATOM 1983 N N . LYS B 1 112 ? 9.019 19.392 31.167 1.00 9.38 112 LYS B N 1
ATOM 1984 C CA . LYS B 1 112 ? 9.577 20.761 31.036 1.00 9.55 112 LYS B CA 1
ATOM 1985 C C . LYS B 1 112 ? 10.853 20.719 30.211 1.00 9.00 112 LYS B C 1
ATOM 1986 O O . LYS B 1 112 ? 11.804 20.046 30.593 1.00 9.43 112 LYS B O 1
ATOM 1992 N N . PHE B 1 113 ? 10.814 21.379 29.062 1.00 8.19 113 PHE B N 1
ATOM 1993 C CA . PHE B 1 113 ? 11.961 21.515 28.168 1.00 8.14 113 PHE B CA 1
ATOM 1994 C C . PHE B 1 113 ? 12.630 22.851 28.514 1.00 7.70 113 PHE B C 1
ATOM 1995 O O . PHE B 1 113 ? 12.027 23.933 28.370 1.00 8.23 113 PHE B O 1
ATOM 2003 N N . ILE B 1 114 ? 13.869 22.759 28.970 1.00 7.38 114 ILE B N 1
ATOM 2004 C CA . ILE B 1 114 ? 14.651 23.957 29.261 1.00 7.91 114 ILE B CA 1
ATOM 2005 C C . ILE B 1 114 ? 15.714 24.123 28.189 1.00 7.51 114 ILE B C 1
ATOM 2006 O O . ILE B 1 114 ? 16.632 23.314 28.087 1.00 7.60 114 ILE B O 1
ATOM 2011 N N . CYS B 1 115 ? 15.530 25.139 27.350 1.00 7.53 115 CYS B N 1
ATOM 2012 C CA . CYS B 1 115 ? 16.505 25.476 26.336 1.00 7.49 115 CYS B CA 1
ATOM 2013 C C . CYS B 1 115 ? 17.597 26.346 26.876 1.00 7.91 115 CYS B C 1
ATOM 2014 O O . CYS B 1 115 ? 17.311 27.394 27.451 1.00 7.50 115 CYS B O 1
ATOM 2017 N N . ILE B 1 116 ? 18.850 25.887 26.753 1.00 6.05 116 ILE B N 1
ATOM 2018 C CA . ILE B 1 116 ? 20.029 26.669 27.152 1.00 6.84 116 ILE B CA 1
ATOM 2019 C C . ILE B 1 116 ? 20.790 27.121 25.896 1.00 6.92 116 ILE B C 1
ATOM 2020 O O . ILE B 1 116 ? 21.119 26.298 25.023 1.00 7.21 116 ILE B O 1
ATOM 2025 N N . ALA B 1 117 ? 21.026 28.425 25.777 1.00 7.21 117 ALA B N 1
ATOM 2026 C CA . ALA B 1 117 ? 21.636 28.931 24.567 1.00 8.12 117 ALA B CA 1
ATOM 2027 C C . ALA B 1 117 ? 22.257 30.267 24.822 1.00 8.36 117 ALA B C 1
ATOM 2028 O O . ALA B 1 117 ? 21.793 31.059 25.653 1.00 8.14 117 ALA B O 1
ATOM 2030 N N . ASP B 1 118 ? 23.335 30.551 24.112 1.00 7.61 118 ASP B N 1
ATOM 2031 C CA . ASP B 1 118 ? 23.865 31.896 24.111 1.00 7.96 118 ASP B CA 1
ATOM 2032 C C . ASP B 1 118 ? 22.947 32.788 23.221 1.00 7.49 118 ASP B C 1
ATOM 2033 O O . ASP B 1 118 ? 22.116 32.267 22.436 1.00 8.07 118 ASP B O 1
ATOM 2038 N N . ALA B 1 119 ? 23.123 34.108 23.342 1.00 7.70 119 ALA B N 1
ATOM 2039 C CA . ALA B 1 119 ? 22.231 35.078 22.704 1.00 9.13 119 ALA B CA 1
ATOM 2040 C C . ALA B 1 119 ? 22.149 34.966 21.189 1.00 8.61 119 ALA B C 1
ATOM 2041 O O . ALA B 1 119 ? 21.166 35.387 20.614 1.00 10.84 119 ALA B O 1
ATOM 2043 N N . SER B 1 120 ? 23.166 34.421 20.538 1.00 8.37 120 SER B N 1
ATOM 2044 C CA . SER B 1 120 ? 23.169 34.297 19.078 1.00 9.03 120 SER B CA 1
ATOM 2045 C C . SER B 1 120 ? 22.059 33.376 18.568 1.00 8.96 120 SER B C 1
ATOM 2046 O O . SER B 1 120 ? 21.761 33.368 17.373 1.00 10.95 120 SER B O 1
ATOM 2049 N N . LYS B 1 121 ? 21.477 32.529 19.443 1.00 8.03 121 LYS B N 1
ATOM 2050 C CA . LYS B 1 121 ? 20.440 31.590 19.006 1.00 8.72 121 LYS B CA 1
ATOM 2051 C C . LYS B 1 121 ? 19.046 32.216 18.876 1.00 7.52 121 LYS B C 1
ATOM 2052 O O . LYS B 1 121 ? 18.179 31.630 18.269 1.00 8.30 121 LYS B O 1
ATOM 2058 N N . GLN B 1 122 ? 18.844 33.412 19.415 1.00 8.00 122 GLN B N 1
ATOM 2059 C CA . GLN B 1 122 ? 17.538 34.050 19.316 1.00 8.49 122 GLN B CA 1
ATOM 2060 C C . GLN B 1 122 ? 17.325 34.665 17.942 1.00 8.09 122 GLN B C 1
ATOM 2061 O O . GLN B 1 122 ? 18.163 35.460 17.463 1.00 8.34 122 GLN B O 1
ATOM 2067 N N . VAL B 1 123 ? 16.204 34.321 17.320 1.00 8.16 123 VAL B N 1
ATOM 2068 C CA . VAL B 1 123 ? 15.839 34.849 16.016 1.00 8.96 123 VAL B CA 1
ATOM 2069 C C . VAL B 1 123 ? 14.364 35.237 16.048 1.00 8.45 123 VAL B C 1
ATOM 2070 O O . VAL B 1 123 ? 13.589 34.742 16.865 1.00 8.22 123 VAL B O 1
ATOM 2074 N N . ASP B 1 124 ? 13.967 36.166 15.174 1.00 9.01 124 ASP B N 1
ATOM 2075 C CA . ASP B 1 124 ? 12.573 36.503 15.044 1.00 9.51 124 ASP B CA 1
ATOM 2076 C C . ASP B 1 124 ? 11.822 35.506 14.189 1.00 9.17 124 ASP B C 1
ATOM 2077 O O . ASP B 1 124 ? 10.712 35.140 14.516 1.00 11.23 124 ASP B O 1
ATOM 2082 N N . ILE B 1 125 ? 12.422 35.094 13.071 1.00 8.35 125 ILE B N 1
ATOM 2083 C CA . ILE B 1 125 ? 11.810 34.137 12.177 1.00 7.82 125 ILE B CA 1
ATOM 2084 C C . ILE B 1 125 ? 12.754 32.940 12.043 1.00 7.52 125 ILE B C 1
ATOM 2085 O O . ILE B 1 125 ? 13.892 33.104 11.605 1.00 8.02 125 ILE B O 1
ATOM 2090 N N . LEU B 1 126 ? 12.272 31.721 12.269 1.00 7.17 126 LEU B N 1
ATOM 2091 C CA . LEU B 1 126 ? 13.154 30.551 12.144 1.00 7.57 126 LEU B CA 1
ATOM 2092 C C . LEU B 1 126 ? 13.490 30.345 10.667 1.00 7.35 126 LEU B C 1
ATOM 2093 O O . LEU B 1 126 ? 12.689 30.618 9.796 1.00 7.96 126 LEU B O 1
ATOM 2098 N N . GLY B 1 127 ? 14.676 29.810 10.408 1.00 7.19 127 GLY B N 1
ATOM 2099 C CA . GLY B 1 127 ? 15.023 29.349 9.083 1.00 7.83 127 GLY B CA 1
ATOM 2100 C C . GLY B 1 127 ? 16.341 29.728 8.488 1.00 7.50 127 GLY B C 1
ATOM 2101 O O . GLY B 1 127 ? 16.772 29.080 7.526 1.00 8.22 127 GLY B O 1
ATOM 2102 N N . LYS B 1 128 ? 17.009 30.737 9.008 1.00 7.30 128 LYS B N 1
ATOM 2103 C CA . LYS B 1 128 ? 18.332 31.092 8.483 1.00 8.20 128 LYS B CA 1
ATOM 2104 C C . LYS B 1 128 ? 19.314 29.936 8.703 1.00 8.13 128 LYS B C 1
ATOM 2105 O O . LYS B 1 128 ? 20.072 29.576 7.817 1.00 9.04 128 LYS B O 1
ATOM 2111 N N . PHE B 1 129 ? 19.302 29.361 9.892 1.00 7.56 129 PHE B N 1
ATOM 2112 C CA . PHE B 1 129 ? 20.006 28.108 10.132 1.00 7.34 129 PHE B CA 1
ATOM 2113 C C . PHE B 1 129 ? 19.208 27.015 9.414 1.00 8.17 129 PHE B C 1
ATOM 2114 O O . PHE B 1 129 ? 18.011 26.849 9.641 1.00 8.25 129 PHE B O 1
ATOM 2122 N N . PRO B 1 130 ? 19.852 26.263 8.534 1.00 7.04 130 PRO B N 1
ATOM 2123 C CA . PRO B 1 130 ? 19.104 25.277 7.727 1.00 8.05 130 PRO B CA 1
ATOM 2124 C C . PRO B 1 130 ? 18.386 24.219 8.562 1.00 7.97 130 PRO B C 1
ATOM 2125 O O . PRO B 1 130 ? 18.939 23.759 9.544 1.00 8.81 130 PRO B O 1
ATOM 2129 N N . LEU B 1 131 ? 17.169 23.887 8.164 1.00 7.38 131 LEU B N 1
ATOM 2130 C CA . LEU B 1 131 ? 16.379 22.957 8.990 1.00 7.32 131 LEU B CA 1
ATOM 2131 C C . LEU B 1 131 ? 16.746 21.487 8.688 1.00 7.32 131 LEU B C 1
ATOM 2132 O O . LEU B 1 131 ? 16.608 21.056 7.541 1.00 7.19 131 LEU B O 1
AT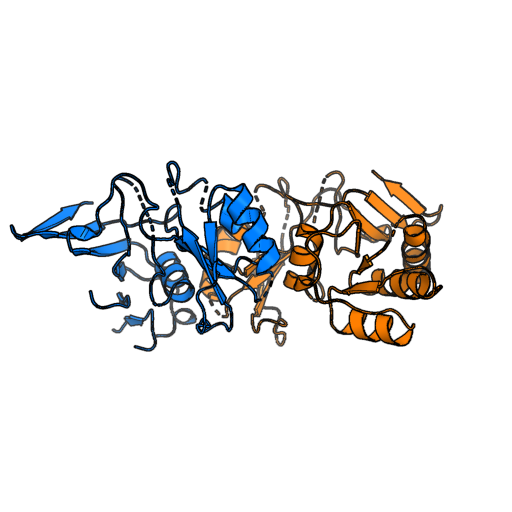OM 2137 N N . PRO B 1 132 ? 17.208 20.708 9.663 1.00 7.30 132 PRO B N 1
ATOM 2138 C CA . PRO B 1 132 ? 17.540 19.299 9.410 1.00 7.97 132 PRO B CA 1
ATOM 2139 C C . PRO B 1 132 ? 16.291 18.425 9.278 1.00 7.61 132 PRO B C 1
ATOM 2140 O O . PRO B 1 132 ? 15.335 18.568 10.054 1.00 8.61 132 PRO B O 1
ATOM 2144 N N . VAL B 1 133 ? 16.316 17.520 8.312 1.00 6.99 133 VAL B N 1
ATOM 2145 C CA . VAL B 1 133 ? 15.243 16.554 8.124 1.00 7.37 133 VAL B CA 1
ATOM 2146 C C . VAL B 1 133 ? 15.891 15.175 7.964 1.00 7.93 133 VAL B C 1
ATOM 2147 O O . VAL B 1 133 ? 16.700 14.972 7.015 1.00 7.54 133 VAL B O 1
ATOM 2151 N N . GLU B 1 134 ? 15.588 14.257 8.880 1.00 7.08 134 GLU B N 1
ATOM 2152 C CA . GLU B 1 134 ? 16.141 12.916 8.771 1.00 7.37 134 GLU B CA 1
ATOM 2153 C C . GLU B 1 134 ? 15.245 12.064 7.852 1.00 7.45 134 GLU B C 1
ATOM 2154 O O . GLU B 1 134 ? 14.035 12.056 8.087 1.00 6.61 134 GLU B O 1
ATOM 2160 N N . VAL B 1 135 ? 15.837 11.382 6.854 1.00 6.64 135 VAL B N 1
ATOM 2161 C CA . VAL B 1 135 ? 15.083 10.749 5.799 1.00 7.14 135 VAL B CA 1
ATOM 2162 C C . VAL B 1 135 ? 15.549 9.312 5.575 1.00 7.45 135 VAL B C 1
ATOM 2163 O O . VAL B 1 135 ? 16.740 8.997 5.608 1.00 7.57 135 VAL B O 1
ATOM 2167 N N . ILE B 1 136 ? 14.587 8.424 5.350 1.00 6.76 136 ILE B N 1
ATOM 2168 C CA . ILE B 1 136 ? 14.900 7.044 4.983 1.00 7.76 136 ILE B CA 1
ATOM 2169 C C . ILE B 1 136 ? 15.695 7.121 3.670 1.00 7.56 136 ILE B C 1
ATOM 2170 O O . ILE B 1 136 ? 15.285 7.789 2.717 1.00 7.92 136 ILE B O 1
ATOM 2175 N N . PRO B 1 137 ? 16.814 6.431 3.564 1.00 6.22 137 PRO B N 1
ATOM 2176 C CA . PRO B 1 137 ? 17.633 6.622 2.355 1.00 7.53 137 PRO B CA 1
ATOM 2177 C C . PRO B 1 137 ? 16.952 6.445 0.987 1.00 8.07 137 PRO B C 1
ATOM 2178 O O . PRO B 1 137 ? 17.158 7.258 0.084 1.00 8.23 137 PRO B O 1
ATOM 2190 N N . ALA B 1 139 ? 14.097 7.174 0.178 1.00 8.06 139 ALA B N 1
ATOM 2191 C CA . ALA B 1 139 ? 13.185 8.289 -0.009 1.00 8.01 139 ALA B CA 1
ATOM 2192 C C . ALA B 1 139 ? 13.893 9.624 -0.265 1.00 7.47 139 ALA B C 1
ATOM 2193 O O . ALA B 1 139 ? 13.194 10.605 -0.472 1.00 7.49 139 ALA B O 1
ATOM 2195 N N . ARG B 1 140 ? 15.226 9.679 -0.296 1.00 6.49 140 ARG B N 1
ATOM 2196 C CA . ARG B 1 140 ? 15.915 10.945 -0.343 1.00 7.55 140 ARG B CA 1
ATOM 2197 C C . ARG B 1 140 ? 15.425 11.892 -1.412 1.00 7.15 140 ARG B C 1
ATOM 2198 O O . ARG B 1 140 ? 15.056 13.011 -1.104 1.00 6.71 140 ARG B O 1
ATOM 2206 N N . SER B 1 141 ? 15.424 11.430 -2.660 1.00 7.82 141 SER B N 1
ATOM 2207 C CA . SER B 1 141 ? 15.029 12.286 -3.782 1.00 8.11 141 SER B CA 1
ATOM 2208 C C . SER B 1 141 ? 13.583 12.659 -3.718 1.00 7.53 141 SER B C 1
ATOM 2209 O O . SER B 1 141 ? 13.214 13.811 -3.976 1.00 7.19 141 SER B O 1
ATOM 2212 N N . ALA B 1 142 ? 12.726 11.723 -3.328 1.00 7.80 142 ALA B N 1
ATOM 2213 C CA . ALA B 1 142 ? 11.320 12.030 -3.232 1.00 8.57 142 ALA B CA 1
ATOM 2214 C C . ALA B 1 142 ? 11.063 13.112 -2.178 1.00 7.76 142 ALA B C 1
ATOM 2215 O O . ALA B 1 142 ? 10.280 14.031 -2.383 1.00 7.33 142 ALA B O 1
ATOM 2217 N N . VAL B 1 143 ? 11.692 12.964 -1.014 1.00 7.13 143 VAL B N 1
ATOM 2218 C CA . VAL B 1 143 ? 11.468 13.941 0.030 1.00 7.93 143 VAL B CA 1
ATOM 2219 C C . VAL B 1 143 ? 12.047 15.306 -0.371 1.00 7.09 143 VAL B C 1
ATOM 2220 O O . VAL B 1 143 ? 11.416 16.330 -0.160 1.00 7.52 143 VAL B O 1
ATOM 2224 N N . ALA B 1 144 ? 13.180 15.302 -1.057 1.00 6.80 144 ALA B N 1
ATOM 2225 C CA . ALA B 1 144 ? 13.765 16.531 -1.488 1.00 6.67 144 ALA B CA 1
ATOM 2226 C C . ALA B 1 144 ? 12.814 17.257 -2.443 1.00 7.34 144 ALA B C 1
ATOM 2227 O O . ALA B 1 144 ? 12.647 18.470 -2.311 1.00 6.70 144 ALA B O 1
ATOM 2229 N N . ARG B 1 145 ? 12.172 16.523 -3.368 1.00 6.23 145 ARG B N 1
ATOM 2230 C CA . ARG B 1 145 ? 11.232 17.192 -4.281 1.00 7.41 145 ARG B CA 1
ATOM 2231 C C . ARG B 1 145 ? 10.107 17.865 -3.535 1.00 7.34 145 ARG B C 1
ATOM 2232 O O . ARG B 1 145 ? 9.702 18.969 -3.901 1.00 7.45 145 ARG B O 1
ATOM 2240 N N . GLN B 1 146 ? 9.604 17.205 -2.509 1.00 8.07 146 GLN B N 1
ATOM 2241 C CA . GLN B 1 146 ? 8.534 17.795 -1.719 1.00 8.38 146 GLN B CA 1
ATOM 2242 C C . GLN B 1 146 ? 9.009 18.980 -0.889 1.00 7.65 146 GLN B C 1
ATOM 2243 O O . GLN B 1 146 ? 8.274 19.941 -0.734 1.00 8.09 146 GLN B O 1
ATOM 2249 N N . LEU B 1 147 ? 10.226 18.945 -0.359 1.00 7.32 147 LEU B N 1
ATOM 2250 C CA . LEU B 1 147 ? 10.733 20.093 0.385 1.00 7.38 147 LEU B CA 1
ATOM 2251 C C . LEU B 1 147 ? 10.918 21.280 -0.529 1.00 7.50 147 LEU B C 1
ATOM 2252 O O . LEU B 1 147 ? 10.694 22.431 -0.092 1.00 8.41 147 LEU B O 1
ATOM 2257 N N . VAL B 1 148 ? 11.327 21.054 -1.798 1.00 6.95 148 VAL B N 1
ATOM 2258 C CA . VAL B 1 148 ? 11.338 22.159 -2.749 1.00 7.37 148 VAL B CA 1
ATOM 2259 C C . VAL B 1 148 ? 9.918 22.787 -2.913 1.00 8.86 148 VAL B C 1
ATOM 2260 O O . VAL B 1 148 ? 9.740 24.017 -2.918 1.00 8.99 148 VAL B O 1
ATOM 2264 N N . LYS B 1 149 ? 8.918 21.921 -3.048 1.00 9.00 149 LYS B N 1
ATOM 2265 C CA . LYS B 1 149 ? 7.543 22.404 -3.227 1.00 9.42 149 LYS B CA 1
ATOM 2266 C C . LYS B 1 149 ? 7.088 23.228 -2.047 1.00 10.42 149 LYS B C 1
ATOM 2267 O O . LYS B 1 149 ? 6.261 24.127 -2.195 1.00 11.72 149 LYS B O 1
ATOM 2273 N N . LEU B 1 150 ? 7.598 22.909 -0.873 1.00 9.45 150 LEU B N 1
ATOM 2274 C CA . LEU B 1 150 ? 7.273 23.645 0.346 1.00 8.82 150 LEU B CA 1
ATOM 2275 C C . LEU B 1 150 ? 8.058 24.922 0.507 1.00 9.11 150 LEU B C 1
ATOM 2276 O O . LEU B 1 150 ? 7.874 25.646 1.479 1.00 10.19 150 LEU B O 1
ATOM 2281 N N . GLY B 1 151 ? 8.918 25.234 -0.457 1.00 9.18 151 GLY B N 1
ATOM 2282 C CA . GLY B 1 151 ? 9.663 26.475 -0.423 1.00 9.22 151 GLY B CA 1
ATOM 2283 C C . GLY B 1 151 ? 11.101 26.426 0.058 1.00 8.87 151 GLY B C 1
ATOM 2284 O O . GLY B 1 151 ? 11.724 27.476 0.185 1.00 10.23 151 GLY B O 1
ATOM 2285 N N . GLY B 1 152 ? 11.659 25.227 0.219 1.00 7.85 152 GLY B N 1
ATOM 2286 C CA . GLY B 1 152 ? 13.035 25.107 0.722 1.00 8.56 152 GLY B CA 1
ATOM 2287 C C . GLY B 1 152 ? 14.039 24.675 -0.328 1.00 9.11 152 GLY B C 1
ATOM 2288 O O . GLY B 1 152 ? 13.674 24.260 -1.416 1.00 8.70 152 GLY B O 1
ATOM 2289 N N . ARG B 1 153 ? 15.314 24.735 0.003 1.00 7.98 153 ARG B N 1
ATOM 2290 C CA . ARG B 1 153 ? 16.340 24.202 -0.879 1.00 7.78 153 ARG B CA 1
ATOM 2291 C C . ARG B 1 153 ? 17.032 23.132 -0.072 1.00 7.19 153 ARG B C 1
ATOM 2292 O O . ARG B 1 153 ? 17.886 23.426 0.777 1.00 7.87 153 ARG B O 1
ATOM 2300 N N . PRO B 1 154 ? 16.662 21.876 -0.259 1.00 7.67 154 PRO B N 1
ATOM 2301 C CA . PRO B 1 154 ? 17.268 20.764 0.486 1.00 8.50 154 PRO B CA 1
ATOM 2302 C C . PRO B 1 154 ? 18.680 20.442 0.039 1.00 9.46 154 PRO B C 1
ATOM 2303 O O . PRO B 1 154 ? 18.948 20.471 -1.182 1.00 10.85 154 PRO B O 1
ATOM 2307 N N . GLU B 1 155 ? 19.586 20.293 1.011 1.00 9.15 155 GLU B N 1
ATOM 2308 C CA . GLU B 1 155 ? 20.969 19.923 0.715 1.00 8.75 155 GLU B CA 1
ATOM 2309 C C . GLU B 1 155 ? 21.348 18.668 1.504 1.00 8.00 155 GLU B C 1
ATOM 2310 O O . GLU B 1 155 ? 21.297 18.652 2.730 1.00 8.19 155 GLU B O 1
ATOM 2316 N N . TYR B 1 156 ? 21.690 17.604 0.788 1.00 9.49 156 TYR B N 1
ATOM 2317 C CA . TYR B 1 156 ? 22.104 16.345 1.403 1.00 9.07 156 TYR B CA 1
ATOM 2318 C C . TYR B 1 156 ? 23.355 16.593 2.251 1.00 8.03 156 TYR B C 1
ATOM 2319 O O . TYR B 1 156 ? 24.322 17.172 1.750 1.00 8.04 156 TYR B O 1
ATOM 2328 N N . ARG B 1 157 ? 23.316 16.204 3.517 1.00 7.47 157 ARG B N 1
ATOM 2329 C CA . ARG B 1 157 ? 24.443 16.355 4.425 1.00 7.80 157 ARG B CA 1
ATOM 2330 C C . ARG B 1 157 ? 25.435 15.226 4.088 1.00 8.43 157 ARG B C 1
ATOM 2331 O O . ARG B 1 157 ? 25.315 14.090 4.554 1.00 8.89 157 ARG B O 1
ATOM 2339 N N . GLN B 1 158 ? 26.365 15.553 3.210 1.00 9.01 158 GLN B N 1
ATOM 2340 C CA . GLN B 1 158 ? 27.284 14.560 2.673 1.00 9.31 158 GLN B CA 1
ATOM 2341 C C . GLN B 1 158 ? 28.154 13.871 3.700 1.00 8.75 158 GLN B C 1
ATOM 2342 O O . GLN B 1 158 ? 28.661 14.503 4.624 1.00 8.30 158 GLN B O 1
ATOM 2348 N N . GLY B 1 159 ? 28.222 12.552 3.593 1.00 9.23 159 GLY B N 1
ATOM 2349 C CA . GLY B 1 159 ? 29.102 11.753 4.443 1.00 7.85 159 GLY B CA 1
ATOM 2350 C C . GLY B 1 159 ? 28.652 11.546 5.867 1.00 9.35 159 GLY B C 1
ATOM 2351 O O . GLY B 1 159 ? 29.423 11.128 6.703 1.00 10.39 159 GLY B O 1
ATOM 2352 N N . VAL B 1 160 ? 27.392 11.830 6.160 1.00 7.20 160 VAL B N 1
ATOM 2353 C CA . VAL B 1 160 ? 26.882 11.644 7.492 1.00 8.00 160 VAL B CA 1
ATOM 2354 C C . VAL B 1 160 ? 25.698 10.691 7.432 1.00 8.21 160 VAL B C 1
ATOM 2355 O O . VAL B 1 160 ? 24.886 10.729 6.506 1.00 8.28 160 VAL B O 1
ATOM 2359 N N . VAL B 1 161 ? 25.606 9.839 8.440 1.00 7.71 161 VAL B N 1
ATOM 2360 C CA . VAL B 1 161 ? 24.449 8.932 8.622 1.00 9.25 161 VAL B CA 1
ATOM 2361 C C . VAL B 1 161 ? 24.026 9.136 10.051 1.00 9.36 161 VAL B C 1
ATOM 2362 O O . VAL B 1 161 ? 24.857 9.457 10.916 1.00 9.55 161 VAL B O 1
ATOM 2366 N N . THR B 1 162 ? 22.716 9.016 10.314 1.00 8.17 162 THR B N 1
ATOM 2367 C CA . THR B 1 162 ? 22.264 9.123 11.685 1.00 8.46 162 THR B CA 1
ATOM 2368 C C . THR B 1 162 ? 22.463 7.799 12.396 1.00 7.69 162 THR B C 1
ATOM 2369 O O . THR B 1 162 ? 22.751 6.756 11.793 1.00 8.58 162 THR B O 1
ATOM 2373 N N . ASP B 1 163 ? 22.241 7.872 13.706 1.00 8.58 163 ASP B N 1
ATOM 2374 C CA . ASP B 1 163 ? 22.294 6.660 14.535 1.00 9.60 163 ASP B CA 1
ATOM 2375 C C . ASP B 1 163 ? 21.299 5.575 14.098 1.00 8.77 163 ASP B C 1
ATOM 2376 O O . ASP B 1 163 ? 21.469 4.403 14.410 1.00 11.16 163 ASP B O 1
ATOM 2381 N N . ASN B 1 164 ? 20.243 5.979 13.385 1.00 8.24 164 ASN B N 1
ATOM 2382 C CA . ASN B 1 164 ? 19.278 5.037 12.823 1.00 8.08 164 ASN B CA 1
ATOM 2383 C C . ASN B 1 164 ? 19.603 4.589 11.421 1.00 8.90 164 ASN B C 1
ATOM 2384 O O . ASN B 1 164 ? 18.798 3.888 10.810 1.00 10.62 164 ASN B O 1
ATOM 2389 N N . GLY B 1 165 ? 20.754 5.001 10.891 1.00 7.94 165 GLY B N 1
ATOM 2390 C CA . GLY B 1 165 ? 21.111 4.588 9.542 1.00 8.60 165 GLY B CA 1
ATOM 2391 C C . GLY B 1 165 ? 20.480 5.413 8.438 1.00 8.77 165 GLY B C 1
ATOM 2392 O O . GLY B 1 165 ? 20.446 5.015 7.290 1.00 10.37 165 GLY B O 1
ATOM 2393 N N . ASN B 1 166 ? 19.957 6.573 8.770 1.00 7.62 166 ASN B N 1
ATOM 2394 C CA . ASN B 1 166 ? 19.282 7.411 7.790 1.00 8.15 166 ASN B CA 1
ATOM 2395 C C . ASN B 1 166 ? 20.175 8.557 7.319 1.00 8.62 166 ASN B C 1
ATOM 2396 O O . ASN B 1 166 ? 21.257 8.769 7.861 1.00 8.14 166 ASN B O 1
ATOM 2401 N N . VAL B 1 167 ? 19.708 9.311 6.322 1.00 7.98 167 VAL B N 1
ATOM 2402 C CA . VAL B 1 167 ? 20.468 10.436 5.847 1.00 8.55 167 VAL B CA 1
ATOM 2403 C C . VAL B 1 167 ? 19.774 11.710 6.338 1.00 7.67 167 VAL B C 1
ATOM 2404 O O . VAL B 1 167 ? 18.633 11.645 6.841 1.00 7.27 167 VAL B O 1
ATOM 2408 N N . ILE B 1 168 ? 20.448 12.849 6.215 1.00 7.37 168 ILE B N 1
ATOM 2409 C CA . ILE B 1 168 ? 19.919 14.160 6.559 1.00 8.46 168 ILE B CA 1
ATOM 2410 C C . ILE B 1 168 ? 19.874 15.060 5.330 1.00 7.66 168 ILE B C 1
ATOM 2411 O O . ILE B 1 168 ? 20.842 15.176 4.586 1.00 7.23 168 ILE B O 1
ATOM 2416 N N . LEU B 1 169 ? 18.714 15.688 5.105 1.00 7.11 169 LEU B N 1
ATOM 2417 C CA . LEU B 1 169 ? 18.630 16.839 4.204 1.00 7.30 169 LEU B CA 1
ATOM 2418 C C . LEU B 1 169 ? 18.507 18.081 5.057 1.00 7.67 169 LEU B C 1
ATOM 2419 O O . LEU B 1 169 ? 17.587 18.188 5.855 1.00 8.06 169 LEU B O 1
ATOM 2424 N N . ASP B 1 170 ? 19.424 19.022 4.879 1.00 7.04 170 ASP B N 1
ATOM 2425 C CA . ASP B 1 170 ? 19.364 20.332 5.556 1.00 7.07 170 ASP B CA 1
ATOM 2426 C C . ASP B 1 170 ? 18.693 21.286 4.602 1.00 6.89 170 ASP B C 1
ATOM 2427 O O . ASP B 1 170 ? 19.124 21.461 3.497 1.00 7.50 170 ASP B O 1
ATOM 2432 N N . VAL B 1 171 ? 17.631 21.913 5.081 1.00 6.45 171 VAL B N 1
ATOM 2433 C CA . VAL B 1 171 ? 16.799 22.728 4.182 1.00 6.75 171 VAL B CA 1
ATOM 2434 C C . VAL B 1 171 ? 17.073 24.199 4.334 1.00 6.78 171 VAL B C 1
ATOM 2435 O O . VAL B 1 171 ? 16.825 24.795 5.389 1.00 6.99 171 VAL B O 1
ATOM 2439 N N . HIS B 1 172 ? 17.580 24.793 3.283 1.00 6.44 172 HIS B N 1
ATOM 2440 C CA . HIS B 1 172 ? 17.978 26.181 3.311 1.00 7.12 172 HIS B CA 1
ATOM 2441 C C . HIS B 1 172 ? 16.908 27.087 2.732 1.00 7.24 172 HIS B C 1
ATOM 2442 O O . HIS B 1 172 ? 16.057 26.654 1.916 1.00 7.08 172 HIS B O 1
ATOM 2449 N N . GLY B 1 173 ? 16.971 28.359 3.101 1.00 7.18 173 GLY B N 1
ATOM 2450 C CA . GLY B 1 173 ? 16.206 29.388 2.401 1.00 7.75 173 GLY B CA 1
ATOM 2451 C C . GLY B 1 173 ? 14.761 29.556 2.806 1.00 8.26 173 GLY B C 1
ATOM 2452 O O . GLY B 1 173 ? 14.055 30.375 2.189 1.00 9.16 173 GLY B O 1
ATOM 2461 N N . GLU B 1 175 ? 11.761 30.949 5.179 1.00 8.58 175 GLU B N 1
ATOM 2462 C CA . GLU B 1 175 ? 11.397 31.902 6.220 1.00 8.31 175 GLU B CA 1
ATOM 2463 C C . GLU B 1 175 ? 10.170 31.248 6.835 1.00 8.22 175 GLU B C 1
ATOM 2464 O O . GLU B 1 175 ? 9.072 31.279 6.289 1.00 8.09 175 GLU B O 1
ATOM 2470 N N . ILE B 1 176 ? 10.367 30.618 7.979 1.00 7.12 176 ILE B N 1
ATOM 2471 C CA . ILE B 1 176 ? 9.296 29.811 8.534 1.00 7.30 176 ILE B CA 1
ATOM 2472 C C . ILE B 1 176 ? 8.414 30.650 9.429 1.00 7.21 176 ILE B C 1
ATOM 2473 O O . ILE B 1 176 ? 8.639 30.722 10.646 1.00 8.59 176 ILE B O 1
ATOM 2478 N N . LEU B 1 177 ? 7.378 31.201 8.820 1.00 6.49 177 LEU B N 1
ATOM 2479 C CA . LEU B 1 177 ? 6.504 32.140 9.508 1.00 6.35 177 LEU B CA 1
ATOM 2480 C C . LEU B 1 177 ? 5.554 31.394 10.415 1.00 7.34 177 LEU B C 1
ATOM 2481 O O . LEU B 1 177 ? 5.092 31.988 11.416 1.00 5.90 177 LEU B O 1
ATOM 2486 N N . ASP B 1 178 ? 5.291 30.118 10.114 1.00 7.07 178 ASP B N 1
ATOM 2487 C CA . ASP B 1 178 ? 4.331 29.358 10.903 1.00 7.08 178 ASP B CA 1
ATOM 2488 C C . ASP B 1 178 ? 4.964 27.995 11.165 1.00 7.27 178 ASP B C 1
ATOM 2489 O O . ASP B 1 178 ? 4.739 26.994 10.450 1.00 7.11 178 ASP B O 1
ATOM 2494 N N . PRO B 1 179 ? 5.835 27.941 12.168 1.00 6.72 179 PRO B N 1
ATOM 2495 C CA . PRO B 1 179 ? 6.560 26.684 12.443 1.00 7.28 179 PRO B CA 1
ATOM 2496 C C . PRO B 1 179 ? 5.685 25.443 12.687 1.00 7.33 179 PRO B C 1
ATOM 2497 O O . PRO B 1 179 ? 6.070 24.356 12.250 1.00 6.68 179 PRO B O 1
ATOM 2501 N N . ILE B 1 180 ? 4.559 25.559 13.384 1.00 6.01 180 ILE B N 1
ATOM 2502 C CA . ILE B 1 180 ? 3.708 24.403 13.519 1.00 7.65 180 ILE B CA 1
ATOM 2503 C C . ILE B 1 180 ? 3.207 23.902 12.161 1.00 7.68 180 ILE B C 1
ATOM 2504 O O . ILE B 1 180 ? 3.249 22.704 11.866 1.00 7.22 180 ILE B O 1
ATOM 2509 N N . ALA B 1 181 ? 2.736 24.804 11.295 1.00 6.85 181 ALA B N 1
ATOM 2510 C CA . ALA B 1 181 ? 2.277 24.380 9.991 1.00 7.38 181 ALA B CA 1
ATOM 2511 C C . ALA B 1 181 ? 3.383 23.712 9.184 1.00 6.96 181 ALA B C 1
ATOM 2512 O O . ALA B 1 181 ? 3.157 22.718 8.508 1.00 7.15 181 ALA B O 1
ATOM 2522 N N . GLU B 1 183 ? 6.163 22.200 10.466 1.00 6.37 183 GLU B N 1
ATOM 2523 C CA . GLU B 1 183 ? 6.472 20.926 11.120 1.00 6.88 183 GLU B CA 1
ATOM 2524 C C . GLU B 1 183 ? 5.472 19.863 10.674 1.00 7.16 183 GLU B C 1
ATOM 2525 O O . GLU B 1 183 ? 5.860 18.722 10.300 1.00 6.98 183 GLU B O 1
ATOM 2531 N N . ASN B 1 184 ? 4.195 20.214 10.661 1.00 7.15 184 ASN B N 1
ATOM 2532 C CA . ASN B 1 184 ? 3.144 19.276 10.258 1.00 7.38 184 ASN B CA 1
ATOM 2533 C C . ASN B 1 184 ? 3.271 18.900 8.799 1.00 7.29 184 ASN B C 1
ATOM 2534 O O . ASN B 1 184 ? 3.143 17.747 8.400 1.00 7.17 184 ASN B O 1
ATOM 2539 N N . ALA B 1 185 ? 3.618 19.861 7.961 1.00 7.09 185 ALA B N 1
ATOM 2540 C CA . ALA B 1 185 ? 3.748 19.619 6.522 1.00 6.98 185 ALA B CA 1
ATOM 254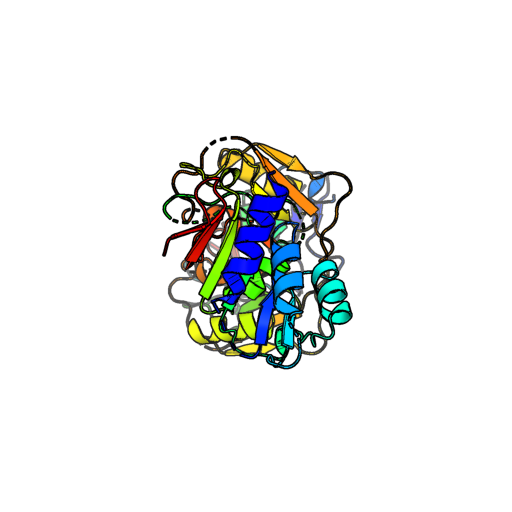1 C C . ALA B 1 185 ? 4.924 18.680 6.240 1.00 7.15 185 ALA B C 1
ATOM 2542 O O . ALA B 1 185 ? 4.786 17.764 5.397 1.00 7.88 185 ALA B O 1
ATOM 2544 N N . ILE B 1 186 ? 6.029 18.838 6.978 1.00 6.52 186 ILE B N 1
ATOM 2545 C CA . ILE B 1 186 ? 7.189 17.979 6.728 1.00 8.06 186 ILE B CA 1
ATOM 2546 C C . ILE B 1 186 ? 6.949 16.586 7.339 1.00 8.00 186 ILE B C 1
ATOM 2547 O O . ILE B 1 186 ? 7.315 15.565 6.760 1.00 6.33 186 ILE B O 1
ATOM 2552 N N . ASN B 1 187 ? 6.320 16.540 8.508 1.00 6.99 187 ASN B N 1
ATOM 2553 C CA . ASN B 1 187 ? 6.016 15.246 9.116 1.00 8.36 187 ASN B CA 1
ATOM 2554 C C . ASN B 1 187 ? 5.041 14.403 8.298 1.00 8.50 187 ASN B C 1
ATOM 2555 O O . ASN B 1 187 ? 4.934 13.190 8.496 1.00 9.34 187 ASN B O 1
ATOM 2560 N N . ALA B 1 188 ? 4.309 15.042 7.402 1.00 7.69 188 ALA B N 1
ATOM 2561 C CA . ALA B 1 188 ? 3.357 14.352 6.549 1.00 7.56 188 ALA B CA 1
ATOM 2562 C C . ALA B 1 188 ? 4.003 13.578 5.422 1.00 7.26 188 ALA B C 1
ATOM 2563 O O . ALA B 1 188 ? 3.378 12.764 4.793 1.00 7.07 188 ALA B O 1
ATOM 2565 N N . ILE B 1 189 ? 5.268 13.892 5.142 1.00 6.69 189 ILE B N 1
ATOM 2566 C CA . ILE B 1 189 ? 5.923 13.339 3.944 1.00 6.86 189 ILE B CA 1
ATOM 2567 C C . ILE B 1 189 ? 6.429 11.933 4.166 1.00 7.68 189 ILE B C 1
ATOM 2568 O O . ILE B 1 189 ? 7.256 11.716 5.046 1.00 6.96 189 ILE B O 1
ATOM 2573 N N . PRO B 1 190 ? 5.949 10.940 3.400 1.00 6.65 190 PRO B N 1
ATOM 2574 C CA . PRO B 1 190 ? 6.475 9.577 3.578 1.00 7.69 190 PRO B CA 1
ATOM 2575 C C . PRO B 1 190 ? 7.992 9.535 3.342 1.00 7.01 190 PRO B C 1
ATOM 2576 O O . PRO B 1 190 ? 8.476 10.102 2.341 1.00 6.64 190 PRO B O 1
ATOM 2580 N N . GLY B 1 191 ? 8.705 8.842 4.225 1.00 6.56 191 GLY B N 1
ATOM 2581 C CA . GLY B 1 191 ? 10.151 8.838 4.171 1.00 7.26 191 GLY B CA 1
ATOM 2582 C C . GLY B 1 191 ? 10.821 9.776 5.170 1.00 7.29 191 GLY B C 1
ATOM 2583 O O . GLY B 1 191 ? 12.011 9.602 5.473 1.00 8.05 191 GLY B O 1
ATOM 2584 N N . VAL B 1 192 ? 10.097 10.788 5.652 1.00 7.49 192 VAL B N 1
ATOM 2585 C CA . VAL B 1 192 ? 10.623 11.606 6.745 1.00 7.78 192 VAL B CA 1
ATOM 2586 C C . VAL B 1 192 ? 10.544 10.843 8.040 1.00 7.60 192 VAL B C 1
ATOM 2587 O O . VAL B 1 192 ? 9.478 10.287 8.386 1.00 8.89 192 VAL B O 1
ATOM 2591 N N . VAL B 1 193 ? 11.650 10.761 8.755 1.00 6.61 193 VAL B N 1
ATOM 2592 C CA . VAL B 1 193 ? 11.672 10.130 10.061 1.00 8.68 193 VAL B CA 1
ATOM 2593 C C . VAL B 1 193 ? 11.378 11.209 11.088 1.00 8.82 193 VAL B C 1
ATOM 2594 O O . VAL B 1 193 ? 10.383 11.089 11.854 1.00 10.99 193 VAL B O 1
ATOM 2598 N N . THR B 1 194 ? 12.201 12.252 11.086 1.00 7.61 194 THR B N 1
ATOM 2599 C CA . THR B 1 194 ? 12.077 13.350 12.047 1.00 8.36 194 THR B CA 1
ATOM 2600 C C . THR B 1 194 ? 12.472 14.655 11.418 1.00 8.00 194 THR B C 1
ATOM 2601 O O . THR B 1 194 ? 13.342 14.684 10.556 1.00 8.38 194 THR B O 1
ATOM 2605 N N . VAL B 1 195 ? 11.759 15.728 11.758 1.00 7.87 195 VAL B N 1
ATOM 2606 C CA . VAL B 1 195 ? 12.104 17.070 11.292 1.00 8.94 195 VAL B CA 1
ATOM 2607 C C . VAL B 1 195 ? 12.560 17.852 12.494 1.00 8.16 195 VAL B C 1
ATOM 2608 O O . VAL B 1 195 ? 11.942 17.790 13.578 1.00 7.62 195 VAL B O 1
ATOM 2612 N N . GLY B 1 196 ? 13.648 18.616 12.353 1.00 8.40 196 GLY B N 1
ATOM 2613 C CA . GLY B 1 196 ? 14.205 19.393 13.475 1.00 8.56 196 GLY B CA 1
ATOM 2614 C C . GLY B 1 196 ? 13.511 20.670 13.858 1.00 7.77 196 GLY B C 1
ATOM 2615 O O . GLY B 1 196 ? 14.163 21.634 14.302 1.00 9.46 196 GLY B O 1
ATOM 2616 N N . LEU B 1 197 ? 12.208 20.708 13.632 1.00 8.32 197 LEU B N 1
ATOM 2617 C CA . LEU B 1 197 ? 11.387 21.794 14.104 1.00 8.25 197 LEU B CA 1
ATOM 2618 C C . LEU B 1 197 ? 10.729 21.310 15.347 1.00 7.76 197 LEU B C 1
ATOM 2619 O O . LEU B 1 197 ? 10.006 20.332 15.339 1.00 7.80 197 LEU B O 1
ATOM 2624 N N . PHE B 1 198 ? 10.996 22.005 16.436 1.00 7.12 198 PHE B N 1
ATOM 2625 C CA . PHE B 1 198 ? 10.373 21.711 17.730 1.00 7.65 198 PHE B CA 1
ATOM 2626 C C . PHE B 1 198 ? 9.337 22.804 17.905 1.00 7.74 198 PHE B C 1
ATOM 2627 O O . PHE B 1 198 ? 9.630 23.870 18.505 1.00 8.39 198 PHE B O 1
ATOM 2635 N N . ALA B 1 199 ? 8.156 22.594 17.342 1.00 7.36 199 ALA B N 1
ATOM 2636 C CA . ALA B 1 199 ? 7.189 23.678 17.265 1.00 7.71 199 ALA B CA 1
ATOM 2637 C C . ALA B 1 199 ? 5.907 23.267 17.920 1.00 8.55 199 ALA B C 1
ATOM 2638 O O . ALA B 1 199 ? 5.318 24.079 18.607 1.00 9.71 199 ALA B O 1
ATOM 2640 N N . ASN B 1 200 ? 5.385 22.078 17.665 1.00 7.17 200 ASN B N 1
ATOM 2641 C CA . ASN B 1 200 ? 4.232 21.634 18.436 1.00 8.58 200 ASN B CA 1
ATOM 2642 C C . ASN B 1 200 ? 4.632 21.457 19.890 1.00 8.91 200 ASN B C 1
ATOM 2643 O O . ASN B 1 200 ? 3.793 21.717 20.787 1.00 10.73 200 ASN B O 1
ATOM 2648 N N . ARG B 1 201 ? 5.880 21.048 20.144 1.00 8.41 201 ARG B N 1
ATOM 2649 C CA . ARG B 1 201 ? 6.418 20.908 21.487 1.00 8.30 201 ARG B CA 1
ATOM 2650 C C . ARG B 1 201 ? 7.715 21.715 21.458 1.00 8.59 201 ARG B C 1
ATOM 2651 O O . ARG B 1 201 ? 8.772 21.283 20.946 1.00 8.35 201 ARG B O 1
ATOM 2659 N N . GLY B 1 202 ? 7.646 22.931 21.981 1.00 8.53 202 GLY B N 1
ATOM 2660 C CA . GLY B 1 202 ? 8.785 23.816 22.000 1.00 8.62 202 GLY B CA 1
ATOM 2661 C C . GLY B 1 202 ? 9.384 23.889 23.397 1.00 8.57 202 GLY B C 1
ATOM 2662 O O . GLY B 1 202 ? 9.243 22.985 24.234 1.00 10.01 202 GLY B O 1
ATOM 2663 N N . ALA B 1 203 ? 10.107 24.964 23.669 1.00 8.10 203 ALA B N 1
ATOM 2664 C CA . ALA B 1 203 ? 10.702 25.111 24.989 1.00 8.06 203 ALA B CA 1
ATOM 2665 C C . ALA B 1 203 ? 9.693 25.702 25.989 1.00 8.66 203 ALA B C 1
ATOM 2666 O O . ALA B 1 203 ? 8.810 26.501 25.605 1.00 9.29 203 ALA B O 1
ATOM 2668 N N . ASP B 1 204 ? 9.807 25.255 27.230 1.00 9.01 204 ASP B N 1
ATOM 2669 C CA . ASP B 1 204 ? 8.980 25.793 28.338 1.00 8.81 204 ASP B CA 1
ATOM 2670 C C . ASP B 1 204 ? 9.700 26.894 29.077 1.00 8.56 204 ASP B C 1
ATOM 2671 O O . ASP B 1 204 ? 9.073 27.856 29.574 1.00 9.31 204 ASP B O 1
ATOM 2676 N N . VAL B 1 205 ? 11.017 26.798 29.136 1.00 7.95 205 VAL B N 1
ATOM 2677 C CA . VAL B 1 205 ? 11.867 27.831 29.706 1.00 8.69 205 VAL B CA 1
ATOM 2678 C C . VAL B 1 205 ? 13.053 28.008 28.781 1.00 8.75 205 VAL B C 1
ATOM 2679 O O . VAL B 1 205 ? 13.559 27.004 28.281 1.00 8.17 205 VAL B O 1
ATOM 2683 N N . ALA B 1 206 ? 13.514 29.230 28.554 1.00 8.02 206 ALA B N 1
ATOM 2684 C CA . ALA B 1 206 ? 14.747 29.439 27.833 1.00 7.97 206 ALA B CA 1
ATOM 2685 C C . ALA B 1 206 ? 15.706 30.219 28.746 1.00 7.93 206 ALA B C 1
ATOM 2686 O O . ALA B 1 206 ? 15.319 31.229 29.346 1.00 7.49 206 ALA B O 1
ATOM 2688 N N . LEU B 1 207 ? 16.948 29.781 28.853 1.00 6.33 207 LEU B N 1
ATOM 2689 C CA . LEU B 1 207 ? 17.967 30.478 29.593 1.00 6.81 207 LEU B CA 1
ATOM 2690 C C . LEU B 1 207 ? 18.915 30.985 28.509 1.00 7.32 207 LEU B C 1
ATOM 2691 O O . LEU B 1 207 ? 19.555 30.167 27.807 1.00 6.90 207 LEU B O 1
ATOM 2696 N N . ILE B 1 208 ? 18.963 32.302 28.344 1.00 6.30 208 ILE B N 1
ATOM 2697 C CA . ILE B 1 208 ? 19.796 32.918 27.302 1.00 7.19 208 ILE B CA 1
ATOM 2698 C C . ILE B 1 208 ? 20.993 33.649 27.894 1.00 6.94 208 ILE B C 1
ATOM 2699 O O . ILE B 1 208 ? 20.857 34.545 28.729 1.00 6.58 208 ILE B O 1
ATOM 2704 N N . GLY B 1 209 ? 22.178 33.252 27.450 1.00 7.74 209 GLY B N 1
ATOM 2705 C CA . GLY B 1 209 ? 23.392 33.852 27.953 1.00 7.62 209 GLY B CA 1
ATOM 2706 C C . GLY B 1 209 ? 23.742 35.128 27.238 1.00 7.74 209 GLY B C 1
ATOM 2707 O O . GLY B 1 209 ? 23.972 35.100 26.010 1.00 7.81 209 GLY B O 1
ATOM 2708 N N . THR B 1 210 ? 23.794 36.216 28.003 1.00 7.31 210 THR B N 1
ATOM 2709 C CA . THR B 1 210 ? 24.100 37.548 27.455 1.00 8.40 210 THR B CA 1
ATOM 2710 C C . THR B 1 210 ? 25.188 38.226 28.276 1.00 8.86 210 THR B C 1
ATOM 2711 O O . THR B 1 210 ? 25.492 37.827 29.386 1.00 8.55 210 THR B O 1
ATOM 2715 N N . PRO B 1 211 ? 25.790 39.278 27.736 1.00 9.63 211 PRO B N 1
ATOM 2716 C CA . PRO B 1 211 ? 26.806 40.024 28.475 1.00 9.58 211 PRO B CA 1
ATOM 2717 C C . PRO B 1 211 ? 26.247 40.557 29.792 1.00 9.39 211 PRO B C 1
ATOM 2718 O O . PRO B 1 211 ? 27.024 40.817 30.715 1.00 11.10 211 PRO B O 1
ATOM 2722 N N . ASP B 1 212 ? 24.936 40.756 29.881 1.00 10.55 212 ASP B N 1
ATOM 2723 C CA . ASP B 1 212 ? 24.362 41.291 31.115 1.00 11.26 212 ASP B CA 1
ATOM 2724 C C . ASP B 1 212 ? 23.974 40.194 32.106 1.00 10.99 212 ASP B C 1
ATOM 2725 O O . ASP B 1 212 ? 23.463 40.484 33.191 1.00 12.58 212 ASP B O 1
ATOM 2730 N N . GLY B 1 213 ? 24.199 38.938 31.742 1.00 9.44 213 GLY B N 1
ATOM 2731 C CA . GLY B 1 213 ? 23.832 37.847 32.628 1.00 9.02 213 GLY B CA 1
ATOM 2732 C C . GLY B 1 213 ? 22.862 36.907 31.931 1.00 9.00 213 GLY B C 1
ATOM 2733 O O . GLY B 1 213 ? 22.559 37.064 30.744 1.00 8.53 213 GLY B O 1
ATOM 2734 N N . VAL B 1 214 ? 22.386 35.901 32.645 1.00 8.81 214 VAL B N 1
ATOM 2735 C CA . VAL B 1 214 ? 21.503 34.940 32.022 1.00 8.60 214 VAL B CA 1
ATOM 2736 C C . VAL B 1 214 ? 20.107 35.490 32.092 1.00 8.66 214 VAL B C 1
ATOM 2737 O O . VAL B 1 214 ? 19.671 35.924 33.152 1.00 9.26 214 VAL B O 1
ATOM 2741 N N . LYS B 1 215 ? 19.431 35.541 30.956 1.00 7.65 215 LYS B N 1
ATOM 2742 C CA . LYS B 1 215 ? 18.051 35.973 30.880 1.00 7.98 215 LYS B CA 1
ATOM 2743 C C . LYS B 1 215 ? 17.126 34.758 30.845 1.00 8.30 215 LYS B C 1
ATOM 2744 O O . LYS B 1 215 ? 17.321 33.846 30.050 1.00 8.53 215 LYS B O 1
ATOM 2750 N N . THR B 1 216 ? 16.115 34.753 31.710 1.00 8.04 216 THR B N 1
ATOM 2751 C CA . THR B 1 216 ? 15.171 33.666 31.797 1.00 8.89 216 THR B CA 1
ATOM 2752 C C . THR B 1 216 ? 13.880 34.075 31.117 1.00 9.64 216 THR B C 1
ATOM 2753 O O . THR B 1 216 ? 13.251 35.080 31.465 1.00 9.36 216 THR B O 1
ATOM 2757 N N . ILE B 1 217 ? 13.455 33.277 30.167 1.00 9.92 217 ILE B N 1
ATOM 2758 C CA . ILE B 1 217 ? 12.201 33.513 29.500 1.00 10.61 217 ILE B CA 1
ATOM 275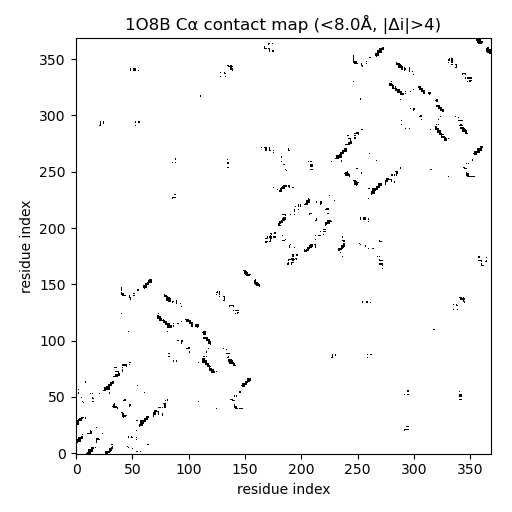9 C C . ILE B 1 217 ? 11.329 32.304 29.749 1.00 10.74 217 ILE B C 1
ATOM 2760 O O . ILE B 1 217 ? 11.744 31.184 29.487 1.00 11.36 217 ILE B O 1
ATOM 2765 N N . VAL B 1 218 ? 10.109 32.518 30.241 1.00 12.40 218 VAL B N 1
ATOM 2766 C CA . VAL B 1 218 ? 9.143 31.447 30.491 1.00 12.99 218 VAL B CA 1
ATOM 2767 C C . VAL B 1 218 ? 7.943 31.588 29.560 1.00 14.32 218 VAL B C 1
ATOM 2768 O O . VAL B 1 218 ? 7.786 32.589 28.839 1.00 17.09 218 VAL B O 1
#

Foldseek 3Di:
DAAEEDDPFVDYDYQDPCVDVVPDQAHAEHEYEAQADEPQWFAPPPVDPSSVVSLVRYPAYEYEEAPVRYDHWPAQFFKKWWFACVVVVLQVVLVVVPWHWDWPPPDADPVRTTITGTHDTHPDLVVLVSSVPDPGTDHIRICHVHGHPWYWYHDPVGTDIDD/DQLVLLLQQLLVCVVDQEEAAEDDSSSLSVLVNVLVAPPHQAYEYLDPVSVVSNVVSHGDYDHPVVDQAHAEHEYEAQADEPQWAHDPPSQVSSVVSLVRYPAYEYEHAPVRYDHWPAQFFKKWWFACVVVVLQVQLVVVPWHWDWPPPDADPVRTTITTTHDTHPDLVVLVSSVPDPGTDHIRICHVPGHPWYFYRDPVGTDIDD

Secondary structure (DSSP, 8-state):
-EEE--S----EEES-----GGG-S-EEEEEE--S-B----------HHHHHHHHHHEEEEEEEEEGGGB-SSBTSSPEEEEE---HHHHHHHHHHTT-EEEE-TT---TTS-EEEEEE--BS-S---HHHHTSTTEEEES---SS--SEEEEEETTEEEEE-/-HHHHHHHHHHHGGG--EEEE--SHHHHHHHHHHH---S--EEEESSHHHHHHHHHTT--EE-GGG-S-EEEEEE--S-B----------HHHHHHHHHHEEEEEEEEEGGGB-SSBTSSPEEEEE---HHHHHHHHHHTT-EEEE-TT---TTS-EEEEEE--BS-S---HHHHTSTTEEEES---SS--SEEEEEETTEEEEE-

Sequence (369 aa):
IVGVGTGSTEGAVSSSDAFDLNEVDSLGIYVDGADEINGHQIKGGGALTREKIIASVAEKFICIADASKQVDILGKFPLPVEVIPARSAVARQLVKLGGRPEYRQGVVTDNGNVILDVHGEILDPIAENAINAIPGVVTVGLFANRGADVALIGTPDGVKTIVTQDELKKAVGWAALQYTIVGVGTGSTAAHFIDALGTKGQIEGAVSSSDASTEKLKSLGIHVFDLNEVDSLGIYVDGADEINGHQIKGGGALTREKIIASVAEKFICIADASKQVDILGKFPLPVEVIPARSAVARQLVKLGGRPEYRQGVVTDNGNVILDVHGEILDPIAENAINAIPGVVTVGLFANRGADVALIGTPDGVKTIV

Organism: Escherichia coli (strain K12) (NCBI:txid83333)

GO terms:
  GO:0004751 ribose-5-phosphate isomerase activity (F, EXP)
  GO:0042802 identical protein binding (F, IPI)
  GO:0004751 ribose-5-phosphate isomerase activity (F, IDA)
  GO:0005829 cytosol (C, IDA)
  GO:0042803 protein homodimerization activity (F, IDA)
  GO:0006014 D-ribose metabolic process (P, IMP)
  GO:0004751 ribose-5-phosphate isomerase activity (F, IMP)
  GO:0005829 cytosol (C, HDA)

Nearest PDB structures (foldseek):
  1o8b-assembly1_A  TM=1.006E+00  e=1.162E-34  Escherichia coli
  1o8b-assembly1_B  TM=9.927E-01  e=1.358E-29  Escherichia coli
  1ks2-assembly1_B  TM=9.901E-01  e=8.214E-29  Escherichia coli
  3env-assembly1_B  TM=9.802E-01  e=1.678E-23  Vibrio vulnificus
  7lda-assembly1_A  TM=9.543E-01  e=2.559E-21  Stenotrophomonas maltophilia K279a

Solvent-accessible surface area: 16304 Å² total

InterPro domains:
  IPR004788 Ribose 5-phosphate isomerase, type A [PF06026] (49-213)
  IPR004788 Ribose 5-phosphate isomerase, type A [PTHR11934] (2-218)
  IPR004788 Ribose 5-phosphate isomerase, type A [TIGR00021] (6-215)
  IPR004788 Ribose 5-phosphate isomerase, type A [cd01398] (6-210)
  IPR020672 Ribose-5-phosphate isomerase, type A, subgroup [MF_00170] (3-217)
  IPR037171 NagB/RpiA transferase-like [SSF100950] (2-146)

CATH classification: 3.40.50.1360 (+1 more: 3.30.70.260)

Radius of gyration: 22.2 Å; Cα contacts (8 Å, |Δi|>4): 870; chains: 2; bounding box: 53×54×64 Å